Protein AF-A0A950IZH3-F1 (afdb_monomer_lite)

Radius of gyration: 27.12 Å; chains: 1; bounding box: 51×43×85 Å

Sequence (372 aa):
MDIDDRGSVALNAAPKEPAPPDSAALYLVSDLLDKQIVDVDGRKVVRINDLEIANTGGALRVIAADIGMGGLLRRLGLRSAGHLVPALYRRIPRALIAWDSVAPIRDTNPSQVHLSVKASKLGRLHPSELAEIITDLSTRDAATVIHQLDDETAADALEHLDADTQKSIIEDIGTERAADIIEEMDSDDAADLLAELPEDQQSQLLAEMNEFTAGELRDLVKYQEHTAGGLMTTDYVWILSHRTAAATIEKLRQIAPETEFIYYLYVTDADGTLLGALTLRTLLLASPEALIEQIMESDLVTVDPDTPAEDVAATIARYDLLACPVVDERGKMLGIVTVDDAIDAIMPPRLAKRLPRFTAHHHRKSPETAAT

Structure (mmCIF, N/CA/C/O backbone):
data_AF-A0A950IZH3-F1
#
_entry.id   AF-A0A950IZH3-F1
#
loop_
_atom_site.group_PDB
_atom_site.id
_atom_site.type_symbol
_atom_site.label_atom_id
_atom_site.label_alt_id
_atom_site.label_comp_id
_atom_site.label_asym_id
_atom_site.label_entity_id
_atom_site.label_seq_id
_atom_site.pdbx_PDB_ins_code
_atom_site.Cartn_x
_atom_site.Cartn_y
_atom_site.Cartn_z
_atom_site.occupancy
_atom_site.B_iso_or_equiv
_atom_site.auth_seq_id
_atom_site.auth_comp_id
_atom_site.auth_asym_id
_atom_site.auth_atom_id
_atom_site.pdbx_PDB_model_num
ATOM 1 N N . MET A 1 1 ? -3.700 9.088 58.401 1.00 48.72 1 MET A N 1
ATOM 2 C CA . MET A 1 1 ? -3.705 8.179 57.242 1.00 48.72 1 MET A CA 1
ATOM 3 C C . MET A 1 1 ? -3.266 6.851 57.807 1.00 48.72 1 MET A C 1
ATOM 5 O O . MET A 1 1 ? -2.089 6.708 58.108 1.00 48.72 1 MET A O 1
ATOM 9 N N . ASP A 1 2 ? -4.226 5.980 58.102 1.00 39.69 2 ASP A N 1
ATOM 10 C CA . ASP A 1 2 ? -3.927 4.693 58.723 1.00 39.69 2 ASP A CA 1
ATOM 11 C C . ASP A 1 2 ? -3.597 3.708 57.610 1.00 39.69 2 ASP A C 1
ATOM 13 O O . ASP A 1 2 ? -4.448 3.350 56.795 1.00 39.69 2 ASP A O 1
ATOM 17 N N . ILE A 1 3 ? -2.318 3.354 57.540 1.00 42.81 3 ILE A N 1
ATOM 18 C CA . ILE A 1 3 ? -1.863 2.190 56.793 1.00 42.81 3 ILE A CA 1
ATOM 19 C C . ILE A 1 3 ? -2.000 1.039 57.778 1.00 42.81 3 ILE A C 1
ATOM 21 O O . ILE A 1 3 ? -1.335 1.048 58.814 1.00 42.81 3 ILE A O 1
ATOM 25 N N . ASP A 1 4 ? -2.906 0.104 57.507 1.00 47.88 4 ASP A N 1
ATOM 26 C CA . ASP A 1 4 ? -3.031 -1.066 58.369 1.00 47.88 4 ASP A CA 1
ATOM 27 C C . ASP A 1 4 ? -1.787 -1.965 58.253 1.00 47.88 4 ASP A C 1
ATOM 29 O O . ASP A 1 4 ? -1.012 -1.881 57.294 1.00 47.88 4 ASP A O 1
ATOM 33 N N . ASP A 1 5 ? -1.618 -2.887 59.205 1.00 36.81 5 ASP A N 1
ATOM 34 C CA . ASP A 1 5 ? -0.523 -3.874 59.233 1.00 36.81 5 ASP A CA 1
ATOM 35 C C . ASP A 1 5 ? -0.498 -4.809 57.999 1.00 36.81 5 ASP A C 1
ATOM 37 O O . ASP A 1 5 ? 0.298 -5.746 57.915 1.00 36.81 5 ASP A O 1
ATOM 41 N N . ARG A 1 6 ? -1.412 -4.602 57.043 1.00 41.34 6 ARG A N 1
ATOM 42 C CA . ARG A 1 6 ? -1.617 -5.388 55.827 1.00 41.34 6 ARG A CA 1
ATOM 43 C C . ARG A 1 6 ? -1.362 -4.571 54.556 1.00 41.34 6 ARG A C 1
ATOM 45 O O . ARG A 1 6 ? -1.620 -5.084 53.466 1.00 41.34 6 ARG A O 1
ATOM 52 N N . GLY A 1 7 ? -0.851 -3.342 54.676 1.00 43.88 7 GLY A N 1
ATOM 53 C CA . GLY A 1 7 ? -0.526 -2.469 53.545 1.00 43.88 7 GLY A CA 1
ATOM 54 C C . GLY A 1 7 ? -1.752 -1.884 52.840 1.00 43.88 7 GLY A C 1
ATOM 55 O O . GLY A 1 7 ? -1.638 -1.417 51.709 1.00 43.88 7 GLY A O 1
ATOM 56 N N . SER A 1 8 ? -2.928 -1.917 53.471 1.00 44.03 8 SER A N 1
ATOM 57 C CA . SER A 1 8 ? -4.133 -1.273 52.953 1.00 44.03 8 SER A CA 1
ATOM 58 C C . SER A 1 8 ? -4.156 0.178 53.421 1.00 44.03 8 SER A C 1
ATOM 60 O O . SER A 1 8 ? -4.134 0.462 54.618 1.00 44.03 8 SER A O 1
ATOM 62 N N . VAL A 1 9 ? -4.219 1.104 52.467 1.00 49.19 9 VAL A N 1
ATOM 63 C CA . VAL A 1 9 ? -4.451 2.522 52.742 1.00 49.19 9 VAL A CA 1
ATOM 64 C C . VAL A 1 9 ? -5.950 2.779 52.640 1.00 49.19 9 VAL A C 1
ATOM 66 O O . VAL A 1 9 ? -6.498 2.844 51.543 1.00 49.19 9 VAL A O 1
ATOM 69 N N . ALA A 1 10 ? -6.622 2.938 53.778 1.00 46.53 10 ALA A N 1
ATOM 70 C CA . ALA A 1 10 ? -7.985 3.458 53.802 1.00 46.53 10 ALA A CA 1
ATOM 71 C C . ALA A 1 10 ? -7.924 4.986 53.937 1.00 46.53 10 ALA A C 1
ATOM 73 O O . ALA A 1 10 ? -7.582 5.526 54.993 1.00 46.53 10 ALA A O 1
ATOM 74 N N . LEU A 1 11 ? -8.249 5.706 52.862 1.00 50.44 11 LEU A N 1
ATOM 75 C CA . LEU A 1 11 ? -8.423 7.158 52.912 1.00 50.44 11 LEU A CA 1
ATOM 76 C C . LEU A 1 11 ? -9.775 7.488 53.570 1.00 50.44 11 LEU A C 1
ATOM 78 O O . LEU A 1 11 ? -10.733 7.855 52.906 1.00 50.44 11 LEU A O 1
ATOM 82 N N . ASN A 1 12 ? -9.844 7.382 54.900 1.00 45.88 12 ASN A N 1
ATOM 83 C CA . ASN A 1 12 ? -10.986 7.827 55.716 1.00 45.88 12 ASN A CA 1
ATOM 84 C C . ASN A 1 12 ? -10.967 9.348 55.975 1.00 45.88 12 ASN A C 1
ATOM 86 O O . ASN A 1 12 ? -11.330 9.818 57.052 1.00 45.88 12 ASN A O 1
ATOM 90 N N . ALA A 1 13 ? -10.497 10.135 55.009 1.00 49.31 13 ALA A N 1
ATOM 91 C CA . ALA A 1 13 ? -10.502 11.586 55.093 1.00 49.31 13 ALA A CA 1
ATOM 92 C C . ALA A 1 13 ? -11.367 12.130 53.961 1.00 49.31 13 ALA A C 1
ATOM 94 O O . ALA A 1 13 ? -11.078 11.883 52.791 1.00 49.31 13 ALA A O 1
ATOM 95 N N . ALA A 1 14 ? -12.408 12.890 54.310 1.00 48.22 14 ALA A N 1
ATOM 96 C CA . ALA A 1 14 ? -13.048 13.762 53.337 1.00 48.22 14 ALA A CA 1
ATOM 97 C C . ALA A 1 14 ? -11.954 14.688 52.767 1.00 48.22 14 ALA A C 1
ATOM 99 O O . ALA A 1 14 ? -11.185 15.247 53.563 1.00 48.22 14 ALA A O 1
ATOM 100 N N . PRO A 1 15 ? -11.814 14.806 51.434 1.00 49.81 15 PRO A N 1
ATOM 101 C CA . PRO A 1 15 ? -10.787 15.650 50.843 1.00 49.81 15 PRO A CA 1
ATOM 102 C C . PRO A 1 15 ? -10.942 17.064 51.403 1.00 49.81 15 PRO A C 1
ATOM 104 O O . PRO A 1 15 ? -12.031 17.632 51.357 1.00 49.81 15 PRO A O 1
ATOM 107 N N . LYS A 1 16 ? -9.865 17.609 51.986 1.00 52.97 16 LYS A N 1
ATOM 108 C CA . LYS A 1 16 ? -9.891 18.961 52.571 1.00 52.97 16 LYS A CA 1
ATOM 109 C C . LYS A 1 16 ? -10.175 20.035 51.521 1.00 52.97 16 LYS A C 1
ATOM 111 O O . LYS A 1 16 ? -10.670 21.083 51.895 1.00 52.97 16 LYS A O 1
ATOM 116 N N . GLU A 1 17 ? -9.913 19.722 50.256 1.00 50.81 17 GLU A N 1
ATOM 117 C CA . GLU A 1 17 ? -10.370 20.373 49.031 1.00 50.81 17 GLU A CA 1
ATOM 118 C C . GLU A 1 17 ? -10.100 19.370 47.887 1.00 50.81 17 GLU A C 1
ATOM 120 O O . GLU A 1 17 ? -9.109 18.630 47.968 1.00 50.81 17 GLU A O 1
ATOM 125 N N . PRO A 1 18 ? -10.956 19.256 46.853 1.00 53.22 18 PRO A N 1
ATOM 126 C CA . PRO A 1 18 ? -10.574 18.542 45.638 1.00 53.22 18 PRO A CA 1
ATOM 127 C C . PRO A 1 18 ? -9.321 19.212 45.060 1.00 53.22 18 PRO A C 1
ATOM 129 O O . PRO A 1 18 ? -9.237 20.440 45.036 1.00 53.22 18 PRO A O 1
ATOM 132 N N . ALA A 1 19 ? -8.337 18.417 44.626 1.00 51.66 19 ALA A N 1
ATOM 133 C CA . ALA A 1 19 ? -7.181 18.963 43.920 1.00 51.66 19 ALA A CA 1
ATOM 134 C C . ALA A 1 19 ? -7.694 19.828 42.751 1.00 51.66 19 ALA A C 1
ATOM 136 O O . ALA A 1 19 ? -8.677 19.423 42.118 1.00 51.66 19 ALA A O 1
ATOM 137 N N . PRO A 1 20 ? -7.108 21.015 42.493 1.00 49.69 20 PRO A N 1
ATOM 138 C CA . PRO A 1 20 ? -7.569 21.866 41.405 1.00 49.69 20 PRO A CA 1
ATOM 139 C C . PRO A 1 20 ? -7.601 21.037 40.114 1.00 49.69 20 PRO A C 1
ATOM 141 O O . PRO A 1 20 ? -6.689 20.228 39.912 1.00 49.69 20 PRO A O 1
ATOM 144 N N . PRO A 1 21 ? -8.651 21.178 39.285 1.00 49.97 21 PRO A N 1
ATOM 145 C CA . PRO A 1 21 ? -8.795 20.412 38.062 1.00 49.97 21 PRO A CA 1
ATOM 146 C C . PRO A 1 21 ? -7.767 20.949 37.074 1.00 49.97 21 PRO A C 1
ATOM 148 O O . PRO A 1 21 ? -8.054 21.820 36.259 1.00 49.97 21 PRO A O 1
ATOM 151 N N . ASP A 1 22 ? -6.534 20.478 37.194 1.00 53.25 22 ASP A N 1
ATOM 152 C CA . ASP A 1 22 ? -5.622 20.543 36.075 1.00 53.25 22 ASP A CA 1
ATOM 153 C C . ASP A 1 22 ? -6.246 19.665 34.989 1.00 53.25 22 ASP A C 1
ATOM 155 O O . ASP A 1 22 ? -6.636 18.526 35.261 1.00 53.25 22 ASP A O 1
ATOM 159 N N . SER A 1 23 ? -6.405 20.182 33.773 1.00 54.00 23 SER A N 1
ATOM 160 C CA . SER A 1 23 ? -7.004 19.431 32.659 1.00 54.00 23 SER A CA 1
ATOM 161 C C . SER A 1 23 ? -6.230 18.144 32.336 1.00 54.00 23 SER A C 1
ATOM 163 O O . SER A 1 23 ? -6.751 17.252 31.673 1.00 54.00 23 SER A O 1
ATOM 165 N N . ALA A 1 24 ? -5.001 18.023 32.849 1.00 54.00 24 ALA A N 1
ATOM 166 C CA . ALA A 1 24 ? -4.156 16.838 32.765 1.00 54.00 24 ALA A CA 1
ATOM 167 C C . ALA A 1 24 ? -4.310 15.840 33.938 1.00 54.00 24 ALA A C 1
ATOM 169 O O . ALA A 1 24 ? -3.656 14.797 33.938 1.00 54.00 24 ALA A O 1
ATOM 170 N N . ALA A 1 25 ? -5.129 16.121 34.959 1.00 62.16 25 ALA A N 1
ATOM 171 C CA . ALA A 1 25 ? -5.289 15.226 36.105 1.00 62.16 25 ALA A CA 1
ATOM 172 C C . ALA A 1 25 ? -6.103 13.962 35.746 1.00 62.16 25 ALA A C 1
ATOM 174 O O . ALA A 1 25 ? -7.098 14.022 35.020 1.00 62.16 25 ALA A O 1
ATOM 175 N N . LEU A 1 26 ? -5.679 12.808 36.277 1.00 63.94 26 LEU A N 1
ATOM 176 C CA . LEU A 1 26 ? -6.349 11.507 36.134 1.00 63.94 26 LEU A CA 1
ATOM 177 C C . LEU A 1 26 ? -6.982 11.086 37.463 1.00 63.94 26 LEU A C 1
ATOM 179 O O . LEU A 1 26 ? -6.297 10.979 38.486 1.00 63.94 26 LEU A O 1
ATOM 183 N N . TYR A 1 27 ? -8.278 10.783 37.452 1.00 71.88 27 TYR A N 1
ATOM 184 C CA . TYR A 1 27 ? -8.957 10.208 38.608 1.00 71.88 27 TYR A CA 1
ATOM 185 C C . TYR A 1 27 ? -8.742 8.692 38.654 1.00 71.88 27 TYR A C 1
ATOM 187 O O . TYR A 1 27 ? -9.259 7.950 37.825 1.00 71.88 27 TYR A O 1
ATOM 195 N N . LEU A 1 28 ? -8.041 8.203 39.682 1.00 73.94 28 LEU A N 1
ATOM 196 C CA . LEU A 1 28 ? -7.696 6.778 39.818 1.00 73.94 28 LEU A CA 1
ATOM 197 C C . LEU A 1 28 ? -8.902 5.825 39.765 1.00 73.94 28 LEU A C 1
ATOM 199 O O . LEU A 1 28 ? -8.766 4.689 39.328 1.00 73.94 28 LEU A O 1
ATOM 203 N N . VAL A 1 29 ? -10.078 6.265 40.215 1.00 72.25 29 VAL A N 1
ATOM 204 C CA . VAL A 1 29 ? -11.265 5.402 40.281 1.00 72.25 29 VAL A CA 1
ATOM 205 C C . VAL A 1 29 ? -12.128 5.497 39.028 1.00 72.25 29 VAL A C 1
ATOM 207 O O . VAL A 1 29 ? -12.521 4.461 38.510 1.00 72.25 29 VAL A O 1
ATOM 210 N N . SER A 1 30 ? -12.444 6.701 38.549 1.00 64.25 30 SER A N 1
ATOM 211 C CA . SER A 1 30 ? -13.323 6.867 37.384 1.00 64.25 30 SER A CA 1
ATOM 212 C C . SER A 1 30 ? -12.598 6.694 36.053 1.00 64.25 30 SER A C 1
ATOM 214 O O . SER A 1 30 ? -13.206 6.213 35.099 1.00 64.25 30 SER A O 1
ATOM 216 N N . ASP A 1 31 ? -11.316 7.062 35.991 1.00 64.31 31 ASP A N 1
ATOM 217 C CA . ASP A 1 31 ? -10.583 7.171 34.726 1.00 64.31 31 ASP A CA 1
ATOM 218 C C . ASP A 1 31 ? -9.645 5.986 34.481 1.00 64.31 31 ASP A C 1
ATOM 220 O O . ASP A 1 31 ? -9.115 5.857 33.384 1.00 64.31 31 ASP A O 1
ATOM 224 N N . LEU A 1 32 ? -9.386 5.152 35.496 1.00 71.12 32 LEU A N 1
ATOM 225 C CA . LEU A 1 32 ? -8.343 4.121 35.435 1.00 71.12 32 LEU A CA 1
ATOM 226 C C . LEU A 1 32 ? -8.844 2.742 35.853 1.00 71.12 32 LEU A C 1
ATOM 228 O O . LEU A 1 32 ? -8.667 1.780 35.111 1.00 71.12 32 LEU A O 1
ATOM 232 N N . LEU A 1 33 ? -9.486 2.613 37.017 1.00 75.38 33 LEU A N 1
ATOM 233 C CA . LEU A 1 33 ? -10.073 1.329 37.404 1.00 75.38 33 LEU A CA 1
ATOM 234 C C . LEU A 1 33 ? -11.145 0.900 36.401 1.00 75.38 33 LEU A C 1
ATOM 236 O O . LEU A 1 33 ? -11.929 1.720 35.934 1.00 75.38 33 LEU A O 1
ATOM 240 N N . ASP A 1 34 ? -11.191 -0.402 36.110 1.00 71.94 34 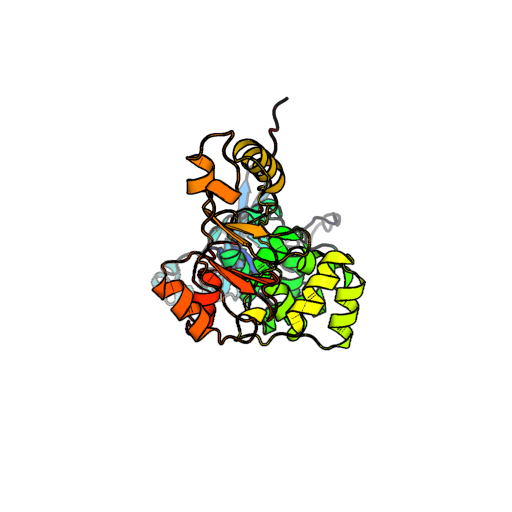ASP A N 1
ATOM 241 C CA . ASP A 1 34 ? -12.113 -1.010 35.148 1.00 71.94 34 ASP A CA 1
ATOM 242 C C . ASP A 1 34 ? -11.945 -0.567 33.689 1.00 71.94 34 ASP A C 1
ATOM 244 O O . ASP A 1 34 ? -12.697 -1.034 32.830 1.00 71.94 34 ASP A O 1
ATOM 248 N N . LYS A 1 35 ? -10.964 0.286 33.388 1.00 72.12 35 LYS A N 1
ATOM 249 C CA . LYS A 1 35 ? -10.676 0.729 32.025 1.00 72.12 35 LYS A CA 1
ATOM 250 C C . LYS A 1 35 ? -9.728 -0.230 31.315 1.00 72.12 35 LYS A C 1
ATOM 252 O O . LYS A 1 35 ? -8.914 -0.910 31.952 1.00 72.12 35 LYS A O 1
ATOM 257 N N . GLN A 1 36 ? -9.890 -0.307 29.996 1.00 68.31 36 GLN A N 1
ATOM 258 C CA . GLN A 1 36 ? -8.951 -0.977 29.108 1.00 68.31 36 GLN A CA 1
ATOM 259 C C . GLN A 1 36 ? -7.727 -0.085 28.908 1.00 68.31 36 GLN A C 1
ATOM 261 O O . GLN A 1 36 ? -7.836 1.136 28.790 1.00 68.31 36 GLN A O 1
ATOM 266 N N . ILE A 1 37 ? -6.560 -0.713 28.926 1.00 71.12 37 ILE A N 1
ATOM 267 C CA . ILE A 1 37 ? -5.271 -0.082 28.684 1.00 71.12 37 ILE A CA 1
ATOM 268 C C . ILE A 1 37 ? -4.481 -0.909 27.685 1.00 71.12 37 ILE A C 1
ATOM 270 O O . ILE A 1 37 ? -4.624 -2.132 27.636 1.00 71.12 37 ILE A O 1
ATOM 274 N N . VAL A 1 38 ? -3.614 -0.236 26.939 1.00 64.94 38 VAL A N 1
ATOM 275 C CA . VAL A 1 38 ? -2.636 -0.901 26.078 1.00 64.94 38 VAL A CA 1
ATOM 276 C C . VAL A 1 38 ? -1.393 -1.209 26.909 1.00 64.94 38 VAL A C 1
ATOM 278 O O . VAL A 1 38 ? -0.759 -0.296 27.444 1.00 64.94 38 VAL A O 1
ATOM 281 N N . ASP A 1 39 ? -1.071 -2.496 27.044 1.00 67.81 39 ASP A N 1
ATOM 282 C CA . ASP A 1 39 ? 0.212 -2.975 27.557 1.00 67.81 39 ASP A CA 1
ATOM 283 C C . ASP A 1 39 ? 1.231 -2.929 26.417 1.00 67.81 39 ASP A C 1
ATOM 285 O O . ASP A 1 39 ? 1.200 -3.775 25.525 1.00 67.81 39 ASP A O 1
ATOM 289 N N . VAL A 1 40 ? 2.113 -1.929 26.419 1.00 61.47 40 VAL A N 1
ATOM 290 C CA . VAL A 1 40 ? 3.098 -1.751 25.338 1.00 61.47 40 VAL A CA 1
ATOM 291 C C . VAL A 1 40 ? 4.168 -2.850 25.361 1.00 61.47 40 VAL A C 1
ATOM 293 O O . VAL A 1 40 ? 4.626 -3.283 24.306 1.00 61.47 40 VAL A O 1
ATOM 296 N N . ASP A 1 41 ? 4.540 -3.340 26.546 1.00 57.53 41 ASP A N 1
ATOM 297 C CA . ASP A 1 41 ? 5.567 -4.379 26.698 1.00 57.53 41 ASP A CA 1
ATOM 298 C C . ASP A 1 41 ? 4.996 -5.783 26.436 1.00 57.53 41 ASP A C 1
ATOM 300 O O . ASP A 1 41 ? 5.701 -6.675 25.961 1.00 57.53 41 ASP A O 1
ATOM 304 N N . GLY A 1 42 ? 3.711 -5.983 26.745 1.00 53.22 42 GLY A N 1
ATOM 305 C CA . GLY A 1 42 ? 2.979 -7.230 26.517 1.00 53.22 42 GLY A CA 1
ATOM 306 C C . GLY A 1 42 ? 2.167 -7.292 25.221 1.00 53.22 42 GLY A C 1
ATOM 307 O O . GLY A 1 42 ? 1.600 -8.353 24.957 1.00 53.22 42 GLY A O 1
ATOM 308 N N . ARG A 1 43 ? 2.109 -6.193 24.451 1.00 62.00 43 ARG A N 1
ATOM 309 C CA . ARG A 1 43 ? 1.416 -6.023 23.155 1.00 62.00 43 ARG A CA 1
ATOM 310 C C . ARG A 1 43 ? -0.030 -6.509 23.158 1.00 62.00 43 ARG A C 1
ATOM 312 O O . ARG A 1 43 ? -0.421 -7.349 22.358 1.00 62.00 43 ARG A O 1
ATOM 319 N N . LYS A 1 44 ? -0.816 -6.046 24.125 1.00 64.12 44 LYS A N 1
ATOM 320 C CA . LYS A 1 44 ? -2.219 -6.460 24.256 1.00 64.12 44 LYS A CA 1
ATOM 321 C C . LYS A 1 44 ? -3.049 -5.447 25.014 1.00 64.12 44 LYS A C 1
ATOM 323 O O . LYS A 1 44 ? -2.539 -4.712 25.865 1.00 64.12 44 LYS A O 1
ATOM 328 N N . VAL A 1 45 ? -4.353 -5.487 24.775 1.00 65.62 45 VAL A N 1
ATOM 329 C CA . VAL A 1 45 ? -5.325 -4.738 25.565 1.00 65.62 45 VAL A CA 1
ATOM 330 C C . VAL A 1 45 ? -5.650 -5.515 26.836 1.00 65.62 45 VAL A C 1
ATOM 332 O O . VAL A 1 45 ? -5.957 -6.707 26.825 1.00 65.62 45 VAL A O 1
ATOM 335 N N . VAL A 1 46 ? -5.580 -4.841 27.977 1.00 70.19 46 VAL A N 1
ATOM 336 C CA . VAL A 1 46 ? -5.843 -5.440 29.289 1.00 70.19 46 VAL A CA 1
ATOM 337 C C . VAL A 1 46 ? -6.672 -4.506 30.148 1.00 70.19 46 VAL A C 1
ATOM 339 O O . VAL A 1 46 ? -6.612 -3.290 30.018 1.00 70.19 46 VAL A O 1
ATOM 342 N N . ARG A 1 47 ? -7.464 -5.073 31.056 1.00 79.19 47 ARG A N 1
ATOM 343 C CA . ARG A 1 47 ? -8.303 -4.297 31.972 1.00 79.19 47 ARG A CA 1
ATOM 344 C C . ARG A 1 47 ? -7.598 -4.089 33.306 1.00 79.19 47 ARG A C 1
ATOM 346 O O . ARG A 1 47 ? -7.164 -5.058 33.932 1.00 79.19 47 ARG A O 1
ATOM 353 N N . ILE A 1 48 ? -7.557 -2.846 33.781 1.00 79.06 48 ILE A N 1
ATOM 354 C CA . ILE A 1 48 ? -7.048 -2.536 35.121 1.00 79.06 48 ILE A CA 1
ATOM 355 C C . ILE A 1 48 ? -8.061 -3.011 36.163 1.00 79.06 48 ILE A C 1
ATOM 357 O O . ILE A 1 48 ? -9.159 -2.464 36.291 1.00 79.06 48 ILE A O 1
ATOM 361 N N . ASN A 1 49 ? -7.669 -4.003 36.958 1.00 82.56 49 ASN A N 1
ATOM 362 C CA . ASN A 1 49 ? -8.491 -4.513 38.051 1.00 82.56 49 ASN A CA 1
ATOM 363 C C . ASN A 1 49 ? -8.192 -3.809 39.382 1.00 82.56 49 ASN A C 1
ATOM 365 O O . ASN A 1 49 ? -9.087 -3.678 40.221 1.00 82.56 49 ASN A O 1
ATOM 369 N N . ASP A 1 50 ? -6.940 -3.393 39.591 1.00 80.81 50 ASP A N 1
ATOM 370 C CA . ASP A 1 50 ? -6.465 -2.707 40.797 1.00 80.81 50 ASP A CA 1
ATOM 371 C C . ASP A 1 50 ? -5.222 -1.845 40.474 1.00 80.81 50 ASP A C 1
ATOM 373 O O . ASP A 1 50 ? -4.607 -2.007 39.419 1.00 80.81 50 ASP A O 1
ATOM 377 N N . LEU A 1 51 ? -4.841 -0.926 41.367 1.00 82.50 51 LEU A N 1
ATOM 378 C CA . LEU A 1 51 ? -3.682 -0.035 41.194 1.00 82.50 51 LEU A CA 1
ATOM 379 C C . LEU A 1 51 ? -2.685 -0.202 42.342 1.00 82.50 51 LEU A C 1
ATOM 381 O O . LEU A 1 51 ? -3.066 -0.225 43.513 1.00 82.50 51 LEU A O 1
ATOM 385 N N . GLU A 1 52 ? -1.395 -0.266 42.018 1.00 80.94 52 GLU A N 1
ATOM 386 C CA . GLU A 1 52 ? -0.329 -0.322 43.015 1.00 80.94 52 GLU A CA 1
ATOM 387 C C . GLU A 1 52 ? 0.254 1.072 43.253 1.00 80.94 52 GLU A C 1
ATOM 389 O O . GLU A 1 52 ? 0.727 1.748 42.338 1.00 80.94 52 GLU A O 1
ATOM 394 N N . ILE A 1 53 ? 0.207 1.507 44.512 1.00 80.56 53 ILE A N 1
ATOM 395 C CA . ILE A 1 53 ? 0.656 2.827 44.950 1.00 80.56 53 ILE A CA 1
ATOM 396 C C . ILE A 1 53 ? 1.795 2.634 45.947 1.00 80.56 53 ILE A C 1
ATOM 398 O O . ILE A 1 53 ? 1.645 1.914 46.934 1.00 80.56 53 ILE A O 1
ATOM 402 N N . ALA A 1 54 ? 2.916 3.314 45.724 1.00 76.50 54 ALA A N 1
ATOM 403 C CA . ALA A 1 54 ? 4.046 3.329 46.643 1.00 76.50 54 ALA A CA 1
ATOM 404 C C . ALA A 1 54 ? 4.310 4.742 47.168 1.00 76.50 54 ALA A C 1
ATOM 406 O O . ALA A 1 54 ? 4.131 5.739 46.467 1.00 76.50 54 ALA A O 1
ATOM 407 N N . ASN A 1 55 ? 4.777 4.836 48.413 1.00 77.12 55 ASN A N 1
ATOM 408 C CA . ASN A 1 55 ? 5.277 6.089 48.966 1.00 77.12 55 ASN A CA 1
ATOM 409 C C . ASN A 1 55 ? 6.751 6.253 48.579 1.00 77.12 55 ASN A C 1
ATOM 411 O O . ASN A 1 55 ? 7.601 5.495 49.040 1.00 77.12 55 ASN A O 1
ATOM 415 N N . THR A 1 56 ? 7.050 7.238 47.736 1.00 70.31 56 THR A N 1
ATOM 416 C CA . THR A 1 56 ? 8.416 7.565 47.316 1.00 70.31 56 THR A CA 1
ATOM 417 C C . THR A 1 56 ? 8.712 9.018 47.660 1.00 70.31 56 THR A C 1
ATOM 419 O O . THR A 1 56 ? 8.087 9.930 47.124 1.00 70.31 56 THR A O 1
ATOM 422 N N . GLY A 1 57 ? 9.676 9.247 48.558 1.00 68.12 57 GLY A N 1
ATOM 423 C CA . GLY A 1 57 ? 10.092 10.602 48.940 1.00 68.12 57 GLY A CA 1
ATOM 424 C C . GLY A 1 57 ? 9.009 11.419 49.657 1.00 68.12 57 GLY A C 1
ATOM 425 O O . GLY A 1 57 ? 8.999 12.638 49.536 1.00 68.12 57 GLY A O 1
ATOM 426 N N . GLY A 1 58 ? 8.084 10.767 50.372 1.00 77.00 58 GLY A N 1
ATOM 427 C CA . GLY A 1 58 ? 6.992 11.431 51.093 1.00 77.00 58 GLY A CA 1
ATOM 428 C C . GLY A 1 58 ? 5.744 11.705 50.249 1.00 77.00 58 GLY A C 1
ATOM 429 O O . GLY A 1 58 ? 4.767 12.227 50.781 1.00 77.00 58 GLY A O 1
ATOM 430 N N . ALA A 1 59 ? 5.748 11.329 48.966 1.00 67.25 59 ALA A N 1
ATOM 431 C CA . ALA A 1 59 ? 4.599 11.420 48.073 1.00 67.25 59 ALA A CA 1
ATOM 432 C C . ALA A 1 59 ? 4.118 10.024 47.656 1.00 67.25 59 ALA A C 1
ATOM 434 O O . ALA A 1 59 ? 4.921 9.138 47.351 1.00 67.25 59 ALA A O 1
ATOM 435 N N . LEU A 1 60 ? 2.799 9.836 47.608 1.00 74.62 60 LEU A N 1
ATOM 436 C CA . LEU A 1 60 ? 2.195 8.647 47.013 1.00 74.62 60 LEU A CA 1
ATOM 437 C C . LEU A 1 60 ? 2.275 8.749 45.493 1.00 74.62 60 LEU A C 1
ATOM 439 O O . LEU A 1 60 ? 1.877 9.760 44.917 1.00 74.62 60 LEU A O 1
ATOM 443 N N . ARG A 1 61 ? 2.780 7.698 44.852 1.00 74.56 61 ARG A N 1
ATOM 444 C CA . ARG A 1 61 ? 2.860 7.582 43.396 1.00 74.56 61 ARG A CA 1
ATOM 445 C C . ARG A 1 61 ? 2.288 6.244 42.966 1.00 74.56 61 ARG A C 1
ATOM 447 O O . ARG A 1 61 ? 2.557 5.232 43.611 1.00 74.56 61 ARG A O 1
ATOM 454 N N . VAL A 1 62 ? 1.512 6.250 41.887 1.00 77.31 62 VAL A N 1
ATOM 455 C CA . VAL A 1 62 ? 1.117 5.012 41.211 1.00 77.31 62 VAL A CA 1
ATOM 456 C C . VAL A 1 62 ? 2.361 4.448 40.534 1.00 77.31 62 VAL A C 1
ATOM 458 O O . VAL A 1 62 ? 3.085 5.185 39.867 1.00 77.31 62 VAL A O 1
ATOM 461 N N . ILE A 1 63 ? 2.643 3.171 40.771 1.00 77.56 63 ILE A N 1
ATOM 462 C CA . ILE A 1 63 ? 3.841 2.496 40.259 1.00 77.56 63 ILE A CA 1
ATOM 463 C C . ILE A 1 63 ? 3.512 1.357 39.296 1.00 77.56 63 ILE A C 1
ATOM 465 O O . ILE A 1 63 ? 4.339 1.043 38.444 1.00 77.56 63 ILE A O 1
ATOM 469 N N . ALA A 1 64 ? 2.315 0.770 39.390 1.00 77.81 64 ALA A N 1
ATOM 470 C CA . ALA A 1 64 ? 1.873 -0.282 38.484 1.00 77.81 64 ALA A CA 1
ATOM 471 C C . ALA A 1 64 ? 0.342 -0.393 38.414 1.00 77.81 64 ALA A C 1
ATOM 473 O O . ALA A 1 64 ? -0.362 -0.046 39.367 1.00 77.81 64 ALA A O 1
ATOM 474 N N . ALA A 1 65 ? -0.158 -0.927 37.301 1.00 81.75 65 ALA A N 1
ATOM 475 C CA . ALA A 1 65 ? -1.527 -1.409 37.155 1.00 81.75 65 ALA A CA 1
ATOM 476 C C . ALA A 1 65 ? -1.571 -2.934 37.353 1.00 81.75 65 ALA A C 1
ATOM 478 O O . ALA A 1 65 ? -0.801 -3.665 36.731 1.00 81.75 65 ALA A O 1
ATOM 479 N N . ASP A 1 66 ? -2.466 -3.426 38.215 1.00 83.31 66 ASP A N 1
ATOM 480 C CA . ASP A 1 66 ? -2.710 -4.861 38.399 1.00 83.31 66 ASP A CA 1
ATOM 481 C C . ASP A 1 66 ? -3.850 -5.299 37.477 1.00 83.31 66 ASP A C 1
ATOM 483 O O . ASP A 1 66 ? -5.017 -4.941 37.665 1.00 83.31 66 ASP A O 1
ATOM 487 N N . ILE A 1 67 ? -3.493 -6.097 36.477 1.00 81.12 67 ILE A N 1
ATOM 488 C CA . ILE A 1 67 ? -4.414 -6.684 35.498 1.00 81.12 67 ILE A CA 1
ATOM 489 C C . ILE A 1 67 ? -4.812 -8.115 35.880 1.00 81.12 67 ILE A C 1
ATOM 491 O O . ILE A 1 67 ? -5.592 -8.774 35.196 1.00 81.12 67 ILE A O 1
ATOM 495 N N . GLY A 1 68 ? -4.294 -8.628 36.996 1.00 79.38 68 GLY A N 1
ATOM 496 C CA . GLY A 1 68 ? -4.544 -9.982 37.455 1.00 79.38 68 GLY A CA 1
ATOM 497 C C . GLY A 1 68 ? -5.905 -10.147 38.128 1.00 79.38 68 GLY A C 1
ATOM 498 O O . GLY A 1 68 ? -6.432 -9.253 38.793 1.00 79.38 68 GLY A O 1
ATOM 499 N N . MET A 1 69 ? -6.437 -11.370 38.061 1.00 70.50 69 MET A N 1
ATOM 500 C CA . MET A 1 69 ? -7.657 -11.769 38.778 1.00 70.50 69 MET A CA 1
ATOM 501 C C . MET A 1 69 ? -7.509 -11.614 40.304 1.00 70.50 69 MET A C 1
ATOM 503 O O . MET A 1 69 ? -8.485 -11.401 41.023 1.00 70.50 69 MET A O 1
ATOM 507 N N . GLY A 1 70 ? -6.268 -11.660 40.805 1.00 75.19 70 GLY A N 1
ATOM 508 C CA . GLY A 1 70 ? -5.939 -11.342 42.190 1.00 75.19 70 GLY A CA 1
ATOM 509 C C . GLY A 1 70 ? -6.369 -9.928 42.587 1.00 75.19 70 GLY A C 1
ATOM 510 O O . GLY A 1 70 ? -6.955 -9.783 43.657 1.00 75.19 70 GLY A O 1
ATOM 511 N N . GLY A 1 71 ? -6.134 -8.917 41.740 1.00 73.31 71 GLY A N 1
ATOM 512 C CA . GLY A 1 71 ? -6.572 -7.530 41.950 1.00 73.31 71 GLY A CA 1
ATOM 513 C C . GLY A 1 71 ? -8.091 -7.402 42.036 1.00 73.31 71 GLY A C 1
ATOM 514 O O . GLY A 1 71 ? -8.617 -6.868 43.015 1.00 73.31 71 GLY A O 1
ATOM 515 N N . LEU A 1 72 ? -8.805 -8.029 41.097 1.00 73.38 72 LEU A N 1
ATOM 516 C CA . LEU A 1 72 ? -10.272 -8.040 41.063 1.00 73.38 72 LEU A CA 1
ATOM 517 C C . LEU A 1 72 ? -10.874 -8.618 42.355 1.00 73.38 72 LEU A C 1
ATOM 519 O O . LEU A 1 72 ? -11.778 -8.035 42.957 1.00 73.38 72 LEU A O 1
ATOM 523 N N . LEU A 1 73 ? -10.325 -9.736 42.840 1.00 72.38 73 LEU A N 1
ATOM 524 C CA . LEU A 1 73 ? -10.762 -10.367 44.089 1.00 72.38 73 LEU A CA 1
ATOM 525 C C . LEU A 1 73 ? -10.501 -9.489 45.323 1.00 72.38 73 LEU A C 1
ATOM 527 O O . LEU A 1 73 ? -11.263 -9.555 46.292 1.00 72.38 73 LEU A O 1
ATOM 531 N N . ARG A 1 74 ? -9.445 -8.659 45.317 1.00 73.69 74 ARG A N 1
ATOM 532 C CA . ARG A 1 74 ? -9.200 -7.697 46.407 1.00 73.69 74 ARG A CA 1
ATOM 533 C C . ARG A 1 74 ? -10.266 -6.617 46.413 1.00 73.69 74 ARG A C 1
ATOM 535 O O . ARG A 1 74 ? -10.765 -6.285 47.486 1.00 73.69 74 ARG A O 1
ATOM 542 N N . ARG A 1 75 ? -10.621 -6.123 45.229 1.00 74.19 75 ARG A N 1
ATOM 543 C CA . ARG A 1 75 ? -11.571 -5.029 45.043 1.00 74.19 75 ARG A CA 1
ATOM 544 C C . ARG A 1 75 ? -13.011 -5.424 45.367 1.00 74.19 75 ARG A C 1
ATOM 546 O O . ARG A 1 75 ? -13.717 -4.652 46.002 1.00 74.19 75 ARG A O 1
ATOM 553 N N . LEU A 1 76 ? -13.417 -6.653 45.048 1.00 70.31 76 LEU A N 1
ATOM 554 C CA . LEU A 1 76 ? -14.740 -7.195 45.399 1.00 70.31 76 LEU A CA 1
ATOM 555 C C . LEU A 1 76 ? -14.904 -7.545 46.895 1.00 70.31 76 LEU A C 1
ATOM 557 O O . LEU A 1 76 ? -15.909 -8.133 47.284 1.00 70.31 76 LEU A O 1
ATOM 561 N N . GLY A 1 77 ? -13.915 -7.255 47.752 1.00 65.31 77 GLY A N 1
ATOM 562 C CA . GLY A 1 77 ? -13.965 -7.603 49.179 1.00 65.31 77 GLY A CA 1
ATOM 563 C C . GLY A 1 77 ? -13.845 -9.109 49.461 1.00 65.31 77 GLY A C 1
ATOM 564 O O . GLY A 1 77 ? -13.915 -9.544 50.611 1.00 65.31 77 GLY A O 1
ATOM 565 N N . LEU A 1 78 ? -13.582 -9.920 48.430 1.00 63.62 78 LEU A N 1
ATOM 566 C CA . LEU A 1 78 ? -13.444 -11.378 48.503 1.00 63.62 78 LEU A CA 1
ATOM 567 C C . LEU A 1 78 ? -12.124 -11.834 49.147 1.00 63.62 78 LEU A C 1
ATOM 569 O O . LEU A 1 78 ? -11.898 -13.036 49.298 1.00 63.62 78 LEU A O 1
ATOM 573 N N . ARG A 1 79 ? -11.294 -10.907 49.654 1.00 54.06 79 ARG A N 1
ATOM 574 C CA . ARG A 1 79 ? -10.212 -11.237 50.607 1.00 54.06 79 ARG A CA 1
ATOM 575 C C . ARG A 1 79 ? -10.747 -12.018 51.815 1.00 54.06 79 ARG A C 1
ATOM 577 O O . ARG A 1 79 ? -9.995 -12.791 52.409 1.00 54.06 79 ARG A O 1
ATOM 584 N N . SER A 1 80 ? -12.040 -11.872 52.131 1.00 49.47 80 SER A N 1
ATOM 585 C CA . SER A 1 80 ? -12.707 -12.619 53.197 1.00 49.47 80 SER A CA 1
ATOM 586 C C . SER A 1 80 ? -12.881 -14.121 52.922 1.00 49.47 80 SER A C 1
ATOM 588 O O . SER A 1 80 ? -12.921 -14.936 53.835 1.00 49.47 80 SER A O 1
ATOM 590 N N . ALA A 1 81 ? -12.883 -14.553 51.661 1.00 50.12 81 ALA A N 1
ATOM 591 C CA . ALA A 1 81 ? -12.822 -15.982 51.340 1.00 50.12 81 ALA A CA 1
ATOM 592 C C . ALA A 1 81 ? -11.393 -16.547 51.490 1.00 50.12 81 ALA A C 1
ATOM 594 O O . ALA A 1 81 ? -11.196 -17.753 51.632 1.00 50.12 81 ALA A O 1
ATOM 595 N N . GLY A 1 82 ? -10.379 -15.676 51.526 1.00 47.81 82 GLY A N 1
ATOM 596 C CA . GLY A 1 82 ? -8.975 -16.045 51.694 1.00 47.81 82 GLY A CA 1
ATOM 597 C C . GLY A 1 82 ? -8.635 -16.641 53.063 1.00 47.81 82 GLY A C 1
ATOM 598 O O . GLY A 1 82 ? -7.603 -17.292 53.177 1.00 47.81 82 GLY A O 1
ATOM 599 N N . HIS A 1 83 ? -9.479 -16.482 54.093 1.00 49.22 83 HIS A N 1
ATOM 600 C CA . HIS A 1 83 ? -9.284 -17.176 55.379 1.00 49.22 83 HIS A CA 1
ATOM 601 C C . HIS A 1 83 ? -9.584 -18.673 55.281 1.00 49.22 83 HIS A C 1
ATOM 603 O O . HIS A 1 83 ? -9.002 -19.456 56.026 1.00 49.22 83 HIS A O 1
ATOM 609 N N . LEU A 1 84 ? -10.494 -19.062 54.381 1.00 51.66 84 LEU A N 1
ATOM 610 C CA . LEU A 1 84 ? -10.864 -20.461 54.176 1.00 51.66 84 LEU A CA 1
ATOM 611 C C . LEU A 1 84 ? -9.744 -21.221 53.456 1.00 51.66 84 LEU A C 1
ATOM 613 O O . LEU A 1 84 ? -9.523 -22.390 53.759 1.00 51.66 84 LEU A O 1
ATOM 617 N N . VAL A 1 85 ? -9.003 -20.563 52.546 1.00 55.50 85 VAL A N 1
ATOM 618 C CA . VAL A 1 85 ? -7.882 -21.184 51.812 1.00 55.50 85 VAL A CA 1
ATOM 619 C C . VAL A 1 85 ? -6.723 -20.191 51.521 1.00 55.50 85 VAL A C 1
ATOM 621 O O . VAL A 1 85 ? -6.480 -19.830 50.364 1.00 55.50 85 VAL A O 1
ATOM 624 N N . PRO A 1 86 ? -5.929 -19.765 52.529 1.00 53.78 86 PRO A N 1
ATOM 625 C CA . PRO A 1 86 ? -4.857 -18.768 52.352 1.00 53.78 86 PRO A CA 1
ATOM 626 C C . PRO A 1 86 ? -3.759 -19.204 51.370 1.00 53.78 86 PRO A C 1
ATOM 628 O O . PRO A 1 86 ? -3.149 -18.383 50.681 1.00 53.78 86 PRO A O 1
ATOM 631 N N . ALA A 1 87 ? -3.512 -20.515 51.298 1.00 56.25 87 ALA A N 1
ATOM 632 C CA . ALA A 1 87 ? -2.512 -21.118 50.423 1.00 56.25 87 ALA A CA 1
ATOM 633 C C . ALA A 1 87 ? -2.889 -21.043 48.934 1.00 56.25 87 ALA A C 1
ATOM 635 O O . ALA A 1 87 ? -1.999 -20.977 48.090 1.00 56.25 87 ALA A O 1
ATOM 636 N N . LEU A 1 88 ? -4.186 -21.034 48.608 1.00 54.22 88 LEU A N 1
ATOM 637 C CA . LEU A 1 88 ? -4.664 -20.934 47.228 1.00 54.22 88 LEU A CA 1
ATOM 638 C C . LEU A 1 88 ? -4.591 -19.485 46.736 1.00 54.22 88 LEU A C 1
ATOM 640 O O . LEU A 1 88 ? -4.142 -19.231 45.625 1.00 54.22 88 LEU A O 1
ATOM 644 N N . TYR A 1 89 ? -4.934 -18.530 47.605 1.00 54.94 89 TYR A N 1
ATOM 645 C CA . TYR A 1 89 ? -4.897 -17.104 47.281 1.00 54.94 89 TYR A CA 1
ATOM 646 C C . TYR A 1 89 ? -3.468 -16.565 47.096 1.00 54.94 89 TYR A C 1
ATOM 648 O O . TYR A 1 89 ? -3.206 -15.827 46.152 1.00 54.94 89 TYR A O 1
ATOM 656 N N . ARG A 1 90 ? -2.507 -16.987 47.938 1.00 58.00 90 ARG A N 1
ATOM 657 C CA . ARG A 1 90 ? -1.077 -16.628 47.782 1.00 58.00 90 ARG A CA 1
ATOM 658 C C . ARG A 1 90 ? -0.431 -17.175 46.506 1.00 58.00 90 ARG A C 1
ATOM 660 O O . ARG A 1 90 ? 0.648 -16.717 46.150 1.00 58.00 90 ARG A O 1
ATOM 667 N N . ARG A 1 91 ? -1.054 -18.159 45.854 1.00 57.44 91 ARG A N 1
ATOM 668 C CA . ARG A 1 91 ? -0.568 -18.758 44.605 1.00 57.44 91 ARG A CA 1
ATOM 669 C C . ARG A 1 91 ? -1.075 -18.053 43.354 1.00 57.44 91 ARG A C 1
ATOM 671 O O . ARG A 1 91 ? -0.603 -18.399 42.279 1.00 57.44 91 ARG A O 1
ATOM 678 N N . ILE A 1 92 ? -2.007 -17.102 43.468 1.00 63.78 92 ILE A N 1
ATOM 679 C CA . ILE A 1 92 ? -2.460 -16.334 42.307 1.00 63.78 92 ILE A CA 1
ATOM 680 C C . ILE A 1 92 ? -1.324 -15.375 41.926 1.00 63.78 92 ILE A C 1
ATOM 682 O O . ILE A 1 92 ? -1.002 -14.487 42.723 1.00 63.78 92 ILE A O 1
ATOM 686 N N . PRO A 1 93 ? -0.684 -15.559 40.758 1.00 62.03 93 PRO A N 1
ATOM 687 C CA . PRO A 1 93 ? 0.393 -14.683 40.330 1.00 62.03 93 PRO A CA 1
ATOM 688 C C . PRO A 1 93 ? -0.144 -13.260 40.153 1.00 62.03 93 PRO A C 1
ATOM 690 O O . PRO A 1 93 ? -1.262 -13.056 39.675 1.00 62.03 93 PRO A O 1
ATOM 693 N N . ARG A 1 94 ? 0.650 -12.272 40.571 1.00 72.12 94 ARG A N 1
ATOM 694 C CA . ARG A 1 94 ? 0.356 -10.868 40.284 1.00 72.12 94 ARG A CA 1
ATOM 695 C C . ARG A 1 94 ? 0.764 -10.590 38.844 1.00 72.12 94 ARG A C 1
ATOM 697 O O . ARG A 1 94 ? 1.901 -10.873 38.479 1.00 72.12 94 ARG A O 1
ATOM 704 N N . ALA A 1 95 ? -0.158 -10.054 38.058 1.00 75.62 95 ALA A N 1
ATOM 705 C CA . ALA A 1 95 ? 0.123 -9.581 36.713 1.00 75.62 95 ALA A CA 1
ATOM 706 C C . ALA A 1 95 ? 0.142 -8.055 36.786 1.00 75.62 95 ALA A C 1
ATOM 708 O O . ALA A 1 95 ? -0.909 -7.419 36.819 1.00 75.62 95 ALA A O 1
ATOM 709 N N . LEU A 1 96 ? 1.345 -7.506 36.944 1.00 78.44 96 LEU A N 1
ATOM 710 C CA . LEU A 1 96 ? 1.581 -6.079 37.125 1.00 78.44 96 LEU A CA 1
ATOM 711 C C . LEU A 1 96 ? 2.202 -5.520 35.854 1.00 78.44 96 LEU A C 1
ATOM 713 O O . LEU A 1 96 ? 3.178 -6.081 35.361 1.00 78.44 96 LEU A O 1
ATOM 717 N N . ILE A 1 97 ? 1.660 -4.407 35.378 1.00 70.06 97 ILE A N 1
ATOM 718 C CA . ILE A 1 97 ? 2.251 -3.604 34.309 1.00 70.06 97 ILE A CA 1
ATOM 719 C C . ILE A 1 97 ? 2.795 -2.340 34.951 1.00 70.06 97 ILE A C 1
ATOM 721 O O . ILE A 1 97 ? 2.073 -1.656 35.681 1.00 70.06 97 ILE A O 1
ATOM 725 N N . ALA A 1 98 ? 4.072 -2.051 34.716 1.00 73.56 98 ALA A N 1
ATOM 726 C CA . ALA A 1 98 ? 4.707 -0.848 35.233 1.00 73.56 98 ALA A CA 1
ATOM 727 C C . ALA A 1 98 ? 3.993 0.402 34.697 1.00 73.56 98 ALA A C 1
ATOM 729 O O . ALA A 1 98 ? 3.580 0.453 33.541 1.00 73.56 98 ALA A O 1
ATOM 730 N N . TRP A 1 99 ? 3.809 1.411 35.551 1.00 72.88 99 TRP A N 1
ATOM 731 C CA . TRP A 1 99 ? 2.980 2.578 35.225 1.00 72.88 99 TRP A CA 1
ATOM 732 C C . TRP A 1 99 ? 3.460 3.363 33.991 1.00 72.88 99 TRP A C 1
ATOM 734 O O . TRP A 1 99 ? 2.660 3.967 33.288 1.00 72.88 99 TRP A O 1
ATOM 744 N N . ASP A 1 100 ? 4.757 3.326 33.696 1.00 64.06 100 ASP A N 1
ATOM 745 C CA . ASP A 1 100 ? 5.384 3.935 32.514 1.00 64.06 100 ASP A CA 1
ATOM 746 C C . ASP A 1 100 ? 5.071 3.223 31.181 1.00 64.06 100 ASP A C 1
ATOM 748 O O . ASP A 1 100 ? 5.446 3.707 30.101 1.00 64.06 100 ASP A O 1
ATOM 752 N N . SER A 1 101 ? 4.385 2.088 31.273 1.00 54.78 101 SER A N 1
ATOM 753 C CA . SER A 1 101 ? 4.021 1.191 30.175 1.00 54.78 101 SER A CA 1
ATOM 754 C C . SER A 1 101 ? 2.501 1.050 30.024 1.00 54.78 101 SER A C 1
ATOM 756 O O . SER A 1 101 ? 2.031 0.294 29.181 1.00 54.78 101 SER A O 1
ATOM 758 N N . VAL A 1 102 ? 1.734 1.809 30.818 1.00 59.66 102 VAL A N 1
ATOM 759 C CA . VAL A 1 102 ? 0.269 1.857 30.794 1.00 59.66 102 VAL A CA 1
ATOM 760 C C . VAL A 1 102 ? -0.210 3.050 29.964 1.00 59.66 102 VAL A C 1
ATOM 762 O O . VAL A 1 102 ? 0.078 4.200 30.301 1.00 59.66 102 VAL A O 1
ATOM 765 N N . ALA A 1 103 ? -1.003 2.786 28.922 1.00 57.12 103 ALA A N 1
ATOM 766 C CA . ALA A 1 103 ? -1.737 3.809 28.173 1.00 57.12 103 ALA A CA 1
ATOM 767 C C . ALA A 1 103 ? -3.235 3.764 28.533 1.00 57.12 103 ALA A C 1
ATOM 769 O O . ALA A 1 103 ? -3.928 2.853 28.077 1.00 57.12 103 ALA A O 1
ATOM 770 N N . PRO A 1 104 ? -3.761 4.685 29.363 1.00 51.94 104 PRO A N 1
ATOM 771 C CA . PRO A 1 104 ? -5.190 4.722 29.646 1.00 51.94 104 PRO A CA 1
ATOM 772 C C . PRO A 1 104 ? -5.993 5.206 28.436 1.00 51.94 104 PRO A C 1
ATOM 774 O O . PRO A 1 104 ? -5.751 6.305 27.938 1.00 51.94 104 PRO A O 1
ATOM 777 N N . ILE A 1 105 ? -6.965 4.401 28.000 1.00 51.28 105 ILE A N 1
ATOM 778 C CA . ILE A 1 105 ? -7.913 4.757 26.940 1.00 51.28 105 ILE A CA 1
ATOM 779 C C . ILE A 1 105 ? -9.108 5.463 27.597 1.00 51.28 105 ILE A C 1
ATOM 781 O O . ILE A 1 105 ? -9.744 4.925 28.511 1.00 51.28 105 ILE A O 1
ATOM 785 N N . ARG A 1 106 ? -9.354 6.725 27.221 1.00 52.00 106 ARG A N 1
ATOM 786 C CA . ARG A 1 106 ? -10.401 7.569 27.818 1.00 52.00 106 ARG A CA 1
ATOM 787 C C . ARG A 1 106 ? -11.658 7.559 26.949 1.00 52.00 106 ARG A C 1
ATOM 789 O O . ARG A 1 106 ? -11.618 7.945 25.796 1.00 52.00 106 ARG A O 1
ATOM 796 N N . ASP A 1 107 ? -12.780 7.243 27.588 1.00 44.31 107 ASP A N 1
ATOM 797 C CA . ASP A 1 107 ? -14.117 7.074 26.989 1.00 44.31 107 ASP A CA 1
ATOM 798 C C . ASP A 1 107 ? -14.961 8.375 27.015 1.00 44.31 107 ASP A C 1
ATOM 800 O O . ASP A 1 107 ? -16.171 8.381 26.802 1.00 44.31 107 ASP A O 1
ATOM 804 N N . THR A 1 108 ? -14.359 9.512 27.380 1.00 38.16 108 THR A N 1
ATOM 805 C CA . THR A 1 108 ? -15.091 10.766 27.615 1.00 38.16 108 THR A CA 1
ATOM 806 C C . THR A 1 108 ? -14.324 11.965 27.069 1.00 38.16 108 THR A C 1
ATOM 808 O O . THR A 1 108 ? -13.336 12.383 27.670 1.00 38.16 108 THR A O 1
ATOM 811 N N . ASN A 1 109 ? -14.887 12.538 25.997 1.00 34.44 109 ASN A N 1
ATOM 812 C CA . ASN A 1 109 ? -14.531 13.738 25.221 1.00 34.44 109 ASN A CA 1
ATOM 813 C C . ASN A 1 109 ? -13.601 13.517 23.996 1.00 34.44 109 ASN A C 1
ATOM 815 O O . ASN A 1 109 ? -12.418 13.234 24.185 1.00 34.44 109 ASN A O 1
ATOM 819 N N . PRO A 1 110 ? -14.092 13.741 22.753 1.00 38.16 110 PRO A N 1
ATOM 820 C CA . PRO A 1 110 ? -13.392 13.415 21.497 1.00 38.16 110 PRO A CA 1
ATOM 821 C C . PRO A 1 110 ? -12.156 14.275 21.183 1.00 38.16 110 PRO A C 1
ATOM 823 O O . PRO A 1 110 ? -11.522 14.083 20.158 1.00 38.16 110 PRO A O 1
ATOM 826 N N . SER A 1 111 ? -11.781 15.225 22.042 1.00 33.31 111 SER A N 1
ATOM 827 C CA . SER A 1 111 ? -10.647 16.130 21.802 1.00 33.31 111 SER A CA 1
ATOM 828 C C . SER A 1 111 ? -9.469 15.953 22.761 1.00 33.31 111 SER A C 1
ATOM 830 O O . SER A 1 111 ? -8.481 16.674 22.640 1.00 33.31 111 SER A O 1
ATOM 832 N N . GLN A 1 112 ? -9.536 15.033 23.731 1.00 34.91 112 GLN A N 1
ATOM 833 C CA . GLN A 1 112 ? -8.454 14.854 24.710 1.00 34.91 112 GLN A CA 1
ATOM 834 C C . GLN A 1 112 ? -8.281 13.401 25.146 1.00 34.91 112 GLN A C 1
ATOM 836 O O . GLN A 1 112 ? -8.301 13.082 26.341 1.00 34.91 112 GLN A O 1
ATOM 841 N N . VAL A 1 113 ? -8.003 12.522 24.191 1.00 41.16 113 VAL A N 1
ATOM 842 C CA . VAL A 1 113 ? -7.279 11.299 24.527 1.00 41.16 113 VAL A CA 1
ATOM 843 C C . VAL A 1 113 ? -5.805 11.656 24.527 1.00 41.16 113 VAL A C 1
ATOM 845 O O . VAL A 1 113 ? -5.149 11.736 23.503 1.00 41.16 113 VAL A O 1
ATOM 848 N N . HIS A 1 114 ? -5.299 11.985 25.711 1.00 37.47 114 HIS A N 1
ATOM 849 C CA . HIS A 1 114 ? -3.864 12.000 25.926 1.00 37.47 114 HIS A CA 1
ATOM 850 C C . HIS A 1 114 ? -3.483 10.559 26.239 1.00 37.47 114 HIS A C 1
ATOM 852 O O . HIS A 1 114 ? -3.526 10.152 27.405 1.00 37.47 114 HIS A O 1
ATOM 858 N N . LEU A 1 115 ? -3.125 9.778 25.215 1.00 41.66 115 LEU A N 1
ATOM 859 C CA . LEU A 1 115 ? -2.275 8.618 25.442 1.00 41.66 115 LEU A CA 1
ATOM 860 C C . LEU A 1 115 ? -1.050 9.135 26.221 1.00 41.66 115 LEU A C 1
ATOM 862 O O . LEU A 1 115 ? -0.180 9.827 25.703 1.00 41.66 115 LEU A O 1
ATOM 866 N N . SER A 1 116 ? -0.993 8.840 27.524 1.00 38.53 116 SER A N 1
ATOM 867 C CA . SER A 1 116 ? 0.193 9.094 28.361 1.00 38.53 116 SER A CA 1
ATOM 868 C C . SER A 1 116 ? 1.402 8.268 27.889 1.00 38.53 116 SER A C 1
ATOM 870 O O . SER A 1 116 ? 2.524 8.446 28.370 1.00 38.53 116 SER A O 1
ATOM 872 N N . VAL A 1 117 ? 1.185 7.368 26.934 1.00 44.41 117 VAL A N 1
ATOM 873 C CA . VAL A 1 117 ? 2.207 6.809 26.067 1.00 44.41 117 VAL A CA 1
ATOM 874 C C . VAL A 1 117 ? 2.396 7.818 24.945 1.00 44.41 117 VAL A C 1
ATOM 876 O O . VAL A 1 117 ? 1.518 7.962 24.105 1.00 44.41 117 VAL A O 1
ATOM 879 N N . LYS A 1 118 ? 3.524 8.543 24.944 1.00 49.66 118 LYS A N 1
ATOM 880 C CA . LYS A 1 118 ? 3.906 9.388 23.799 1.00 49.66 118 LYS A CA 1
ATOM 881 C C . LYS A 1 118 ? 3.616 8.584 22.526 1.00 49.66 118 LYS A C 1
ATOM 883 O O . LYS A 1 118 ? 4.121 7.466 22.455 1.00 49.66 118 LYS A O 1
ATOM 888 N N . ALA A 1 119 ? 2.847 9.114 21.571 1.00 51.03 119 ALA A N 1
ATOM 889 C CA . ALA A 1 119 ? 2.535 8.449 20.294 1.00 51.03 119 ALA A CA 1
ATOM 890 C C . ALA A 1 119 ? 3.777 7.772 19.666 1.00 51.03 119 ALA A C 1
ATOM 892 O O . ALA A 1 119 ? 3.711 6.661 19.152 1.00 51.03 119 ALA A O 1
ATOM 893 N N . SER A 1 120 ? 4.961 8.345 19.915 1.00 53.34 120 SER A N 1
ATOM 894 C CA . SER A 1 120 ? 6.284 7.787 19.606 1.00 53.34 120 SER A CA 1
ATOM 895 C C . SER A 1 120 ? 6.648 6.408 20.184 1.00 53.34 120 SER A C 1
ATOM 897 O O . SER A 1 120 ? 7.686 5.871 19.805 1.00 53.34 120 SER A O 1
ATOM 899 N N . LYS A 1 121 ? 5.887 5.834 21.124 1.00 60.66 121 LYS A N 1
ATOM 900 C CA . LYS A 1 121 ? 6.044 4.443 21.590 1.00 60.66 121 LYS A CA 1
ATOM 901 C C . LYS A 1 121 ? 5.138 3.482 20.811 1.00 60.66 121 LYS A C 1
ATOM 903 O O . LYS A 1 121 ? 5.570 2.359 20.590 1.00 60.66 121 LYS A O 1
ATOM 908 N N . LEU A 1 122 ? 3.937 3.907 20.402 1.00 64.50 122 LEU A N 1
ATOM 909 C CA . LEU A 1 122 ? 3.047 3.091 19.566 1.00 64.50 122 LEU A CA 1
ATOM 910 C C . LEU A 1 122 ? 3.565 3.022 18.132 1.00 64.50 122 LEU A C 1
ATOM 912 O O . LEU A 1 122 ? 3.720 1.922 17.624 1.00 64.50 122 LEU A O 1
ATOM 916 N N . GLY A 1 123 ? 4.019 4.145 17.567 1.00 62.25 123 GLY A N 1
ATOM 917 C CA . GLY A 1 123 ? 4.690 4.165 16.259 1.00 62.25 123 GLY A CA 1
ATOM 918 C C . GLY A 1 123 ? 6.033 3.421 16.216 1.00 62.25 123 GLY A C 1
ATOM 919 O O . GLY A 1 123 ? 6.714 3.434 15.198 1.00 62.25 123 GLY A O 1
ATOM 920 N N . ARG A 1 124 ? 6.467 2.783 17.318 1.00 71.56 124 ARG A N 1
ATOM 921 C CA . ARG A 1 124 ? 7.612 1.851 17.331 1.00 71.56 124 ARG A CA 1
ATOM 922 C C . ARG A 1 124 ? 7.216 0.402 17.101 1.00 71.56 124 ARG A C 1
ATOM 924 O O . ARG A 1 124 ? 8.101 -0.385 16.759 1.00 71.56 124 ARG A O 1
ATOM 931 N N . LEU A 1 125 ? 5.955 0.061 17.349 1.00 73.06 125 LEU A N 1
ATOM 932 C CA . LEU A 1 125 ? 5.429 -1.268 17.087 1.00 73.06 125 LEU A CA 1
ATOM 933 C C . LEU A 1 125 ? 5.440 -1.523 15.583 1.00 73.06 125 LEU A C 1
ATOM 935 O O . LEU A 1 125 ? 5.474 -0.591 14.782 1.00 73.06 125 LEU A O 1
ATOM 939 N N . HIS A 1 126 ? 5.481 -2.797 15.221 1.00 78.75 126 HIS A N 1
ATOM 940 C CA . HIS A 1 126 ? 5.254 -3.190 13.838 1.00 78.75 126 HIS A CA 1
ATOM 941 C C . HIS A 1 126 ? 3.768 -2.953 13.493 1.00 78.75 126 HIS A C 1
ATOM 943 O O . HIS A 1 126 ? 2.937 -3.206 14.371 1.00 78.75 126 HIS A O 1
ATOM 949 N N . PRO A 1 127 ? 3.413 -2.528 12.265 1.00 82.94 127 PRO A N 1
ATOM 950 C CA . PRO A 1 127 ? 2.021 -2.301 11.856 1.00 82.94 127 PRO A CA 1
ATOM 951 C C . PRO A 1 127 ? 1.063 -3.439 12.226 1.00 82.94 127 PRO A C 1
ATOM 953 O O . PRO A 1 127 ? 0.079 -3.217 12.924 1.00 82.94 127 PRO A O 1
ATOM 956 N N . SER A 1 128 ? 1.427 -4.688 11.921 1.00 79.25 128 SER A N 1
ATOM 957 C CA . SER A 1 128 ? 0.644 -5.867 12.331 1.00 79.25 128 SER A CA 1
ATOM 958 C C . SER A 1 128 ? 0.441 -6.021 13.850 1.00 79.25 128 SER A C 1
ATOM 960 O O . SER A 1 128 ? -0.616 -6.464 14.288 1.00 79.25 128 SER A O 1
ATOM 962 N N . GLU A 1 129 ? 1.408 -5.627 14.686 1.00 77.19 129 GLU A N 1
ATOM 963 C CA . GLU A 1 129 ? 1.260 -5.662 16.152 1.00 77.19 129 GLU A CA 1
ATOM 964 C C . GLU A 1 129 ? 0.308 -4.564 16.639 1.00 77.19 129 GLU A C 1
ATOM 966 O O . GLU A 1 129 ? -0.420 -4.746 17.615 1.00 77.19 129 GLU A O 1
ATOM 971 N N . LEU A 1 130 ? 0.324 -3.411 15.970 1.00 82.31 130 LEU A N 1
ATOM 972 C CA . LEU A 1 130 ? -0.592 -2.312 16.241 1.00 82.31 130 LEU A CA 1
ATOM 973 C C . LEU A 1 130 ? -2.017 -2.672 15.802 1.00 82.31 130 LEU A C 1
ATOM 975 O O . LEU A 1 130 ? -2.954 -2.449 16.566 1.00 82.31 130 LEU A O 1
ATOM 979 N N . ALA A 1 131 ? -2.167 -3.313 14.645 1.00 84.31 131 ALA A N 1
ATOM 980 C CA . ALA A 1 131 ? -3.432 -3.839 14.147 1.00 84.31 131 ALA A CA 1
ATOM 981 C C . ALA A 1 131 ? -4.033 -4.901 15.086 1.00 84.31 131 ALA A C 1
ATOM 983 O O . ALA A 1 131 ? -5.222 -4.838 15.403 1.00 84.31 131 ALA A O 1
ATOM 984 N N . GLU A 1 132 ? -3.219 -5.821 15.625 1.00 78.94 132 GLU A N 1
ATOM 985 C CA . GLU A 1 132 ? -3.664 -6.779 16.653 1.00 78.94 132 GLU A CA 1
ATOM 986 C C . GLU A 1 132 ? -4.227 -6.061 17.892 1.00 78.94 132 GLU A C 1
ATOM 988 O O . GLU A 1 132 ? -5.285 -6.431 18.404 1.00 78.94 132 GLU A O 1
ATOM 993 N N . ILE A 1 133 ? -3.561 -4.997 18.357 1.00 79.12 133 ILE A N 1
ATOM 994 C CA . ILE A 1 133 ? -4.042 -4.194 19.490 1.00 79.12 133 ILE A CA 1
ATOM 995 C C . ILE A 1 133 ? -5.356 -3.493 19.138 1.00 79.12 133 ILE A C 1
ATOM 997 O O . ILE A 1 133 ? -6.274 -3.509 19.953 1.00 79.12 133 ILE A O 1
ATOM 1001 N N . ILE A 1 134 ? -5.445 -2.878 17.956 1.00 82.88 134 ILE A N 1
ATOM 1002 C CA . ILE A 1 134 ? -6.632 -2.149 17.492 1.00 82.88 134 ILE A CA 1
ATOM 1003 C C . ILE A 1 134 ? -7.839 -3.086 17.363 1.00 82.88 134 ILE A C 1
ATOM 1005 O O . ILE A 1 134 ? -8.937 -2.718 17.772 1.00 82.88 134 ILE A O 1
ATOM 1009 N N . THR A 1 135 ? -7.630 -4.313 16.886 1.00 80.81 135 THR A N 1
ATOM 1010 C CA . THR A 1 135 ? -8.685 -5.331 16.733 1.00 80.81 135 THR A CA 1
ATOM 1011 C C . THR A 1 135 ? -9.319 -5.723 18.076 1.00 80.81 135 THR A C 1
ATOM 1013 O O . THR A 1 135 ? -10.510 -6.025 18.149 1.00 80.81 135 THR A O 1
ATOM 1016 N N . ASP A 1 136 ? -8.547 -5.691 19.166 1.00 78.75 136 ASP A N 1
ATOM 1017 C CA . ASP A 1 136 ? -9.031 -5.995 20.519 1.00 78.75 136 ASP A CA 1
ATOM 1018 C C . ASP A 1 136 ? -9.791 -4.819 21.182 1.00 78.75 136 ASP A C 1
ATOM 1020 O O . ASP A 1 136 ? -10.318 -4.960 22.298 1.00 78.75 136 ASP A O 1
ATOM 1024 N N . LEU A 1 137 ? -9.836 -3.647 20.537 1.00 77.94 137 LEU A N 1
ATOM 1025 C CA . LEU A 1 137 ? -10.500 -2.444 21.039 1.00 77.94 137 LEU A CA 1
ATOM 1026 C C . LEU A 1 137 ? -11.963 -2.348 20.595 1.00 77.94 137 LEU A C 1
ATOM 1028 O O . LEU A 1 137 ? -12.419 -2.993 19.656 1.00 77.94 137 LEU A O 1
ATOM 1032 N N . SER A 1 138 ? -12.730 -1.508 21.295 1.00 78.25 138 SER A N 1
ATOM 1033 C CA . SER A 1 138 ? -14.029 -1.077 20.777 1.00 78.25 138 SER A CA 1
ATOM 1034 C C . SER A 1 138 ? -13.830 -0.146 19.574 1.00 78.25 138 SER A C 1
ATOM 1036 O O . SER A 1 138 ? -12.821 0.550 19.514 1.00 78.25 138 SER A O 1
ATOM 1038 N N . THR A 1 139 ? -14.801 -0.059 18.656 1.00 79.31 139 THR A N 1
ATOM 1039 C CA . THR A 1 139 ? -14.723 0.819 17.466 1.00 79.31 139 THR A CA 1
ATOM 1040 C C . THR A 1 139 ? -14.318 2.254 17.812 1.00 79.31 139 THR A C 1
ATOM 1042 O O . THR A 1 139 ? -13.436 2.831 17.185 1.00 79.31 139 THR A O 1
ATOM 1045 N N . ARG A 1 140 ? -14.886 2.804 18.891 1.00 76.75 140 ARG A N 1
ATOM 1046 C CA . ARG A 1 140 ? -14.578 4.163 19.354 1.00 76.75 140 ARG A CA 1
ATOM 1047 C C . ARG A 1 140 ? -13.153 4.308 19.871 1.00 76.75 140 ARG A C 1
ATOM 1049 O O . ARG A 1 140 ? -12.514 5.332 19.639 1.00 76.75 140 ARG A O 1
ATOM 1056 N N . ASP A 1 141 ? -12.669 3.304 20.594 1.00 74.81 141 ASP A N 1
ATOM 1057 C CA . ASP A 1 141 ? -11.306 3.289 21.122 1.00 74.81 141 ASP A CA 1
ATOM 1058 C C . ASP A 1 141 ? -10.288 3.099 19.990 1.00 74.81 141 ASP A C 1
ATOM 1060 O O . ASP A 1 141 ? -9.251 3.759 19.986 1.00 74.81 141 ASP A O 1
ATOM 1064 N N . ALA A 1 142 ? -10.607 2.259 19.003 1.00 81.94 142 ALA A N 1
ATOM 1065 C CA . ALA A 1 142 ? -9.825 2.069 17.786 1.00 81.94 142 ALA A CA 1
ATOM 1066 C C . ALA A 1 142 ? -9.696 3.377 16.989 1.00 81.94 142 ALA A C 1
ATOM 1068 O O . ALA A 1 142 ? -8.580 3.838 16.757 1.00 81.94 142 ALA A O 1
ATOM 1069 N N . ALA A 1 143 ? -10.818 4.038 16.680 1.00 81.31 143 ALA A N 1
ATOM 1070 C CA . ALA A 1 143 ? -10.840 5.339 16.002 1.00 81.31 143 ALA A CA 1
ATOM 1071 C C . ALA A 1 143 ? -10.039 6.406 16.768 1.00 81.31 143 ALA A C 1
ATOM 1073 O O . ALA A 1 143 ? -9.287 7.192 16.196 1.00 81.31 143 ALA A O 1
ATOM 1074 N N . THR A 1 144 ? -10.138 6.389 18.096 1.00 79.50 144 THR A N 1
ATOM 1075 C CA . THR A 1 144 ? -9.375 7.274 18.980 1.00 79.50 144 THR A CA 1
ATOM 1076 C C . THR A 1 144 ? -7.865 7.030 18.913 1.00 79.50 144 THR A C 1
ATOM 1078 O O . THR A 1 144 ? -7.086 7.984 19.000 1.00 79.50 144 THR A O 1
ATOM 1081 N N . VAL A 1 145 ? -7.436 5.767 18.832 1.00 80.75 145 VAL A N 1
ATOM 1082 C CA . VAL A 1 145 ? -6.019 5.409 18.684 1.00 80.75 145 VAL A CA 1
ATOM 1083 C C . VAL A 1 145 ? -5.518 5.864 17.319 1.00 80.75 145 VAL A C 1
ATOM 1085 O O . VAL A 1 145 ? -4.515 6.569 17.278 1.00 80.75 145 VAL A O 1
ATOM 1088 N N . ILE A 1 146 ? -6.250 5.552 16.246 1.00 84.62 146 ILE A N 1
ATOM 1089 C CA . ILE A 1 146 ? -5.925 5.955 14.869 1.00 84.62 146 ILE A CA 1
ATOM 1090 C C . ILE A 1 146 ? -5.774 7.477 14.747 1.00 84.62 146 ILE A C 1
ATOM 1092 O O . ILE A 1 146 ? -4.779 7.955 14.217 1.00 84.62 146 ILE A O 1
ATOM 1096 N N . HIS A 1 147 ? -6.674 8.257 15.351 1.00 81.69 147 HIS A N 1
ATOM 1097 C CA . HIS A 1 147 ? -6.581 9.724 15.370 1.00 81.69 147 HIS A CA 1
ATOM 1098 C C . HIS A 1 147 ? -5.312 10.299 16.018 1.00 81.69 147 HIS A C 1
ATOM 1100 O O . HIS A 1 147 ? -5.008 11.475 15.823 1.00 81.69 147 HIS A O 1
ATOM 1106 N N . GLN A 1 148 ? -4.619 9.531 16.859 1.00 79.56 148 GLN A N 1
ATOM 1107 C CA . GLN A 1 148 ? -3.409 9.982 17.554 1.00 79.56 148 GLN A CA 1
ATOM 1108 C C . GLN A 1 148 ? -2.117 9.560 16.856 1.00 79.56 148 GLN A C 1
ATOM 1110 O O . GLN A 1 148 ? -1.039 9.990 17.282 1.00 79.56 148 GLN A O 1
ATOM 1115 N N . LEU A 1 149 ? -2.217 8.702 15.847 1.00 84.00 149 LEU A N 1
ATOM 1116 C CA . LEU A 1 149 ? -1.108 8.319 14.990 1.00 84.00 149 LEU A CA 1
ATOM 1117 C C . LEU A 1 149 ? -0.951 9.366 13.885 1.00 84.00 149 LEU A C 1
ATOM 1119 O O . LEU A 1 149 ? -1.917 10.033 13.517 1.00 84.00 149 LEU A O 1
ATOM 1123 N N . ASP A 1 150 ? 0.270 9.532 13.389 1.00 85.94 150 ASP A N 1
ATOM 1124 C CA . ASP A 1 150 ? 0.497 10.165 12.088 1.00 85.94 150 ASP A CA 1
ATOM 1125 C C . ASP A 1 150 ? -0.159 9.346 10.963 1.00 85.94 150 ASP A C 1
ATOM 1127 O O . ASP A 1 150 ? -0.476 8.175 11.163 1.00 85.94 150 ASP A O 1
ATOM 1131 N N . ASP A 1 151 ? -0.413 9.993 9.822 1.00 90.12 151 ASP A N 1
ATOM 1132 C CA . ASP A 1 151 ? -1.153 9.406 8.694 1.00 90.12 151 ASP A CA 1
ATOM 1133 C C . ASP A 1 151 ? -0.515 8.113 8.180 1.00 90.12 151 ASP A C 1
ATOM 1135 O O . ASP A 1 151 ? -1.192 7.095 8.139 1.00 90.12 151 ASP A O 1
ATOM 1139 N N . GLU A 1 152 ? 0.799 8.127 7.960 1.00 86.62 152 GLU A N 1
ATOM 1140 C CA . GLU A 1 152 ? 1.613 6.971 7.560 1.00 86.62 152 GLU A CA 1
ATOM 1141 C C . GLU A 1 152 ? 1.440 5.783 8.525 1.00 86.62 152 GLU A C 1
ATOM 1143 O O . GLU A 1 152 ? 0.998 4.704 8.145 1.00 86.62 152 GLU A O 1
ATOM 1148 N N . THR A 1 153 ? 1.682 5.984 9.828 1.00 86.62 153 THR A N 1
ATOM 1149 C CA . THR A 1 153 ? 1.527 4.897 10.813 1.00 86.62 153 THR A CA 1
ATOM 1150 C C . THR A 1 153 ? 0.073 4.409 10.922 1.00 86.62 153 THR A C 1
ATOM 1152 O O . THR A 1 153 ? -0.174 3.259 11.299 1.00 86.62 153 THR A O 1
ATOM 1155 N N . ALA A 1 154 ? -0.906 5.286 10.680 1.00 90.69 154 ALA A N 1
ATOM 1156 C CA . ALA A 1 154 ? -2.317 4.921 10.683 1.00 90.69 154 ALA A CA 1
ATOM 1157 C C . ALA A 1 154 ? -2.694 4.088 9.451 1.00 90.69 154 ALA A C 1
ATOM 1159 O O . ALA A 1 154 ? -3.412 3.104 9.624 1.00 90.69 154 ALA A O 1
ATOM 1160 N N . ALA A 1 155 ? -2.201 4.461 8.268 1.00 91.88 155 ALA A N 1
ATOM 1161 C CA . ALA A 1 155 ? -2.385 3.754 7.004 1.00 91.88 155 ALA A CA 1
ATOM 1162 C C . ALA A 1 155 ? -1.841 2.327 7.112 1.00 91.88 155 ALA A C 1
ATOM 1164 O O . ALA A 1 155 ? -2.625 1.377 7.105 1.00 91.88 155 ALA A O 1
ATOM 1165 N N . ASP A 1 156 ? -0.553 2.205 7.448 1.00 87.56 156 ASP A N 1
ATOM 1166 C CA . ASP A 1 156 ? 0.137 0.947 7.747 1.00 87.56 156 ASP A CA 1
ATOM 1167 C C . ASP A 1 156 ? -0.687 0.039 8.681 1.00 87.56 156 ASP A C 1
ATOM 1169 O O . ASP A 1 156 ? -0.808 -1.175 8.500 1.00 87.56 156 ASP A O 1
ATOM 1173 N N . ALA A 1 157 ? -1.233 0.609 9.761 1.00 89.81 157 ALA A N 1
ATOM 1174 C CA . ALA A 1 157 ? -2.003 -0.154 10.735 1.00 89.81 157 ALA A CA 1
ATOM 1175 C C . ALA A 1 157 ? -3.367 -0.584 10.186 1.00 89.81 157 ALA A C 1
ATOM 1177 O O . ALA A 1 157 ? -3.789 -1.707 10.469 1.00 89.81 157 ALA A O 1
ATOM 1178 N N . LEU A 1 158 ? -4.054 0.295 9.448 1.00 91.69 158 LEU A N 1
ATOM 1179 C CA . LEU A 1 158 ? -5.351 0.011 8.839 1.00 91.69 158 LEU A CA 1
ATOM 1180 C C . LEU A 1 158 ? -5.247 -1.112 7.815 1.00 91.69 158 LEU A C 1
ATOM 1182 O O . LEU A 1 158 ? -6.084 -2.008 7.856 1.00 91.69 158 LEU A O 1
ATOM 1186 N N . GLU A 1 159 ? -4.231 -1.117 6.959 1.00 89.88 159 GLU A N 1
ATOM 1187 C CA . GLU A 1 159 ? -3.995 -2.157 5.945 1.00 89.88 159 GLU A CA 1
ATOM 1188 C C . GLU A 1 159 ? -3.964 -3.578 6.532 1.00 89.88 159 GLU A C 1
ATOM 1190 O O . GLU A 1 159 ? -4.442 -4.545 5.945 1.00 89.88 159 GLU A O 1
ATOM 1195 N N . HIS A 1 160 ? -3.479 -3.714 7.766 1.00 86.62 160 HIS A N 1
ATOM 1196 C CA . HIS A 1 160 ? -3.386 -5.005 8.445 1.00 86.62 160 HIS A CA 1
ATOM 1197 C C . HIS A 1 160 ? -4.687 -5.433 9.157 1.00 86.62 160 HIS A C 1
ATOM 1199 O O . HIS A 1 160 ? -4.767 -6.550 9.688 1.00 86.62 160 HIS A O 1
ATOM 1205 N N . LEU A 1 161 ? -5.713 -4.578 9.203 1.00 87.88 161 LEU A N 1
ATOM 1206 C CA . LEU A 1 161 ? -7.012 -4.880 9.811 1.00 87.88 161 LEU A CA 1
ATOM 1207 C C . LEU A 1 161 ? -7.926 -5.644 8.846 1.00 87.88 161 LEU A C 1
ATOM 1209 O O . LEU A 1 161 ? -7.652 -5.821 7.665 1.00 87.88 161 LEU A O 1
ATOM 1213 N N . ASP A 1 162 ? -9.016 -6.208 9.357 1.00 86.94 162 ASP A N 1
ATOM 1214 C CA . ASP A 1 162 ? -10.111 -6.716 8.526 1.00 86.94 162 ASP A CA 1
ATOM 1215 C C . ASP A 1 162 ? -11.042 -5.613 8.031 1.00 86.94 162 ASP A C 1
ATOM 1217 O O . ASP A 1 162 ? -11.197 -4.591 8.693 1.00 86.94 162 ASP A O 1
ATOM 1221 N N . ALA A 1 163 ? -11.660 -5.859 6.872 1.00 86.75 163 ALA A N 1
ATOM 1222 C CA . ALA A 1 163 ? -12.510 -4.904 6.170 1.00 86.75 163 ALA A CA 1
ATOM 1223 C C . ALA A 1 163 ? -13.632 -4.344 7.058 1.00 86.75 163 ALA A C 1
ATOM 1225 O O . ALA A 1 163 ? -13.885 -3.139 7.053 1.00 86.75 163 ALA A O 1
ATOM 1226 N N . ASP A 1 164 ? -14.259 -5.189 7.888 1.00 88.19 164 ASP A N 1
ATOM 1227 C CA . ASP A 1 164 ? -15.308 -4.751 8.816 1.00 88.19 164 ASP A CA 1
ATOM 1228 C C . ASP A 1 164 ? -14.751 -3.748 9.844 1.00 88.19 164 ASP A C 1
ATOM 1230 O O . ASP A 1 164 ? -15.377 -2.717 10.125 1.00 88.19 164 ASP A O 1
ATOM 1234 N N . THR A 1 165 ? -13.564 -4.023 10.394 1.00 88.38 165 THR A N 1
ATOM 1235 C CA . THR A 1 165 ? -12.878 -3.128 11.334 1.00 88.38 165 THR A CA 1
ATOM 1236 C C . THR A 1 165 ? -12.401 -1.841 10.656 1.00 88.38 165 THR A C 1
ATOM 1238 O O . THR A 1 165 ? -12.654 -0.763 11.197 1.00 88.38 165 THR A O 1
ATOM 1241 N N . GLN A 1 166 ? -11.772 -1.922 9.477 1.00 91.75 166 GLN A N 1
ATOM 1242 C CA . GLN A 1 166 ? -11.333 -0.752 8.704 1.00 91.75 166 GLN A CA 1
ATOM 1243 C C . GLN A 1 166 ? -12.514 0.184 8.436 1.00 91.75 166 GLN A C 1
ATOM 1245 O O . GLN A 1 166 ? -12.486 1.351 8.824 1.00 91.75 166 GLN A O 1
ATOM 1250 N N . LYS A 1 167 ? -13.602 -0.352 7.874 1.00 90.56 167 LYS A N 1
ATOM 1251 C CA . LYS A 1 167 ? -14.830 0.394 7.588 1.00 90.56 167 LYS A CA 1
ATOM 1252 C C . LYS A 1 167 ? -15.394 1.077 8.827 1.00 90.56 167 LYS A C 1
ATOM 1254 O O . LYS A 1 167 ? -15.696 2.267 8.794 1.00 90.56 167 LYS A O 1
ATOM 1259 N N . SER A 1 168 ? -15.494 0.338 9.931 1.00 88.31 168 SER A N 1
ATOM 1260 C CA . SER A 1 168 ? -16.019 0.873 11.191 1.00 88.31 168 SER A CA 1
ATOM 1261 C C . SER A 1 168 ? -15.179 2.040 11.723 1.00 88.31 168 SER A C 1
ATOM 1263 O O . SER A 1 168 ? -15.723 2.963 12.322 1.00 88.31 168 SER A O 1
ATOM 1265 N N . ILE A 1 169 ? -13.858 2.006 11.521 1.00 89.56 169 ILE A N 1
ATOM 1266 C CA . ILE A 1 169 ? -12.954 3.092 11.911 1.00 89.56 169 ILE A CA 1
ATOM 1267 C C . ILE A 1 169 ? -13.117 4.297 10.979 1.00 89.56 169 ILE A C 1
ATOM 1269 O O . ILE A 1 169 ? -13.275 5.412 11.475 1.00 89.56 169 ILE A O 1
ATOM 1273 N N . ILE A 1 170 ? -13.111 4.086 9.658 1.00 90.12 170 ILE A N 1
ATOM 1274 C CA . ILE A 1 170 ? -13.253 5.152 8.651 1.00 90.12 170 ILE A CA 1
ATOM 1275 C C . ILE A 1 170 ? -14.554 5.943 8.844 1.00 90.12 170 ILE A C 1
ATOM 1277 O O . ILE A 1 170 ? -14.548 7.173 8.773 1.00 90.12 170 ILE A O 1
ATOM 1281 N N . GLU A 1 171 ? -15.655 5.259 9.169 1.00 86.69 171 GLU A N 1
ATOM 1282 C CA . GLU A 1 171 ? -16.945 5.899 9.451 1.00 86.69 171 GLU A CA 1
ATOM 1283 C C . GLU A 1 171 ? -16.918 6.792 10.713 1.00 86.69 171 GLU A C 1
ATOM 1285 O O . GLU A 1 171 ? -17.665 7.773 10.785 1.00 86.69 171 GLU A O 1
ATOM 1290 N N . ASP A 1 172 ? -16.049 6.499 11.689 1.00 86.31 172 ASP A N 1
ATOM 1291 C CA . ASP A 1 172 ? -15.978 7.200 12.981 1.00 86.31 172 ASP A CA 1
ATOM 1292 C C . ASP A 1 172 ? -14.941 8.348 13.009 1.00 86.31 172 ASP A C 1
ATOM 1294 O O . ASP A 1 172 ? -15.132 9.312 13.758 1.00 86.31 172 ASP A O 1
ATOM 1298 N N . ILE A 1 173 ? -13.859 8.285 12.215 1.00 86.62 173 ILE A N 1
ATOM 1299 C CA . ILE A 1 173 ? -12.766 9.290 12.234 1.00 86.62 173 ILE A CA 1
ATOM 1300 C C . ILE A 1 173 ? -13.046 10.554 11.400 1.00 86.62 173 ILE A C 1
ATOM 1302 O O . ILE A 1 173 ? -12.359 11.569 11.539 1.00 86.62 173 ILE A O 1
ATOM 1306 N N . GLY A 1 174 ? -14.089 10.521 10.568 1.00 87.19 174 GLY A N 1
ATOM 1307 C CA . GLY A 1 174 ? -14.516 11.640 9.728 1.00 87.19 174 GLY A CA 1
ATOM 1308 C C . GLY A 1 174 ? -13.785 11.731 8.384 1.00 87.19 174 GLY A C 1
ATOM 1309 O O . GLY A 1 174 ? -12.643 11.311 8.242 1.00 87.19 174 GLY A O 1
ATOM 1310 N N . THR A 1 175 ? -14.466 12.311 7.391 1.00 91.38 175 THR A N 1
ATOM 1311 C CA . THR A 1 175 ? -14.084 12.256 5.968 1.00 91.38 175 THR A CA 1
ATOM 1312 C C . THR A 1 175 ? -12.708 12.842 5.654 1.00 91.38 175 THR A C 1
ATOM 1314 O O . THR A 1 175 ? -11.957 12.207 4.932 1.00 91.38 175 THR A O 1
ATOM 1317 N N . GLU A 1 176 ? -12.366 14.015 6.196 1.00 91.19 176 GLU A N 1
ATOM 1318 C CA . GLU A 1 176 ? -11.074 14.679 5.934 1.00 91.19 176 GLU A CA 1
ATOM 1319 C C . GLU A 1 176 ? -9.909 13.810 6.426 1.00 91.19 176 GLU A C 1
ATOM 1321 O O . GLU A 1 176 ? -9.024 13.457 5.658 1.00 91.19 176 GLU A O 1
ATOM 1326 N N . ARG A 1 177 ? -9.974 13.349 7.683 1.00 91.25 177 ARG A N 1
ATOM 1327 C CA . ARG A 1 177 ? -8.933 12.488 8.255 1.00 91.25 177 ARG A CA 1
ATOM 1328 C C . ARG A 1 177 ? -8.862 11.125 7.573 1.00 91.25 177 ARG A C 1
ATOM 1330 O O . ARG A 1 177 ? -7.778 10.580 7.422 1.00 91.25 177 ARG A O 1
ATOM 1337 N N . ALA A 1 178 ? -10.008 10.553 7.216 1.00 93.81 178 ALA A N 1
ATOM 1338 C CA . ALA A 1 178 ? -10.050 9.305 6.472 1.00 93.81 178 ALA A CA 1
ATOM 1339 C C . ALA A 1 178 ?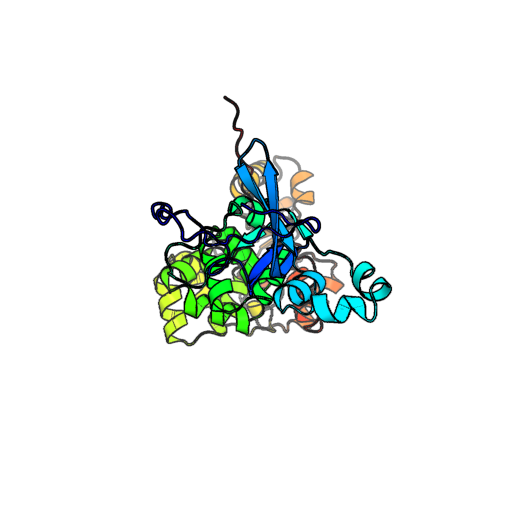 -9.396 9.454 5.094 1.00 93.81 178 ALA A C 1
ATOM 1341 O O . ALA A 1 178 ? -8.650 8.569 4.702 1.00 93.81 178 ALA A O 1
ATOM 1342 N N . ALA A 1 179 ? -9.636 10.564 4.390 1.00 94.81 179 ALA A N 1
ATOM 1343 C CA . ALA A 1 179 ? -8.983 10.841 3.118 1.00 94.81 179 ALA A CA 1
ATOM 1344 C C . ALA A 1 179 ? -7.461 10.947 3.284 1.00 94.81 179 ALA A C 1
ATOM 1346 O O . ALA A 1 179 ? -6.758 10.233 2.580 1.00 94.81 179 ALA A O 1
ATOM 1347 N N . ASP A 1 180 ? -6.976 11.729 4.258 1.00 93.31 180 ASP A N 1
ATOM 1348 C CA . ASP A 1 180 ? -5.536 11.871 4.535 1.00 93.31 180 ASP A CA 1
ATOM 1349 C C . ASP A 1 180 ? -4.859 10.515 4.801 1.00 93.31 180 ASP A C 1
ATOM 1351 O O . ASP A 1 180 ? -3.780 10.251 4.287 1.00 93.31 180 ASP A O 1
ATOM 1355 N N . ILE A 1 181 ? -5.495 9.637 5.587 1.00 94.12 181 ILE A N 1
ATOM 1356 C CA . ILE A 1 181 ? -4.929 8.316 5.896 1.00 94.12 181 ILE A CA 1
ATOM 1357 C C . ILE A 1 181 ? -4.969 7.400 4.670 1.00 94.12 181 ILE A C 1
ATOM 1359 O O . ILE A 1 181 ? -4.002 6.697 4.415 1.00 94.12 181 ILE A O 1
ATOM 1363 N N . ILE A 1 182 ? -6.071 7.393 3.912 1.00 94.38 182 ILE A N 1
ATOM 1364 C CA . ILE A 1 182 ? -6.203 6.541 2.720 1.00 94.38 182 ILE A CA 1
ATOM 1365 C C . ILE A 1 182 ? -5.227 6.978 1.614 1.00 94.38 182 ILE A C 1
ATOM 1367 O O . ILE A 1 182 ? -4.810 6.140 0.825 1.00 94.38 182 ILE A O 1
ATOM 1371 N N . GLU A 1 183 ? -4.836 8.255 1.547 1.00 92.12 183 GLU A N 1
ATOM 1372 C CA . GLU A 1 183 ? -3.792 8.708 0.612 1.00 92.12 183 GLU A CA 1
ATOM 1373 C C . GLU A 1 183 ? -2.408 8.127 0.895 1.00 92.12 183 GLU A C 1
ATOM 1375 O O . GLU A 1 183 ? -1.604 8.036 -0.028 1.00 92.12 183 GLU A O 1
ATOM 1380 N N . GLU A 1 184 ? -2.131 7.767 2.147 1.00 90.94 184 GLU A N 1
ATOM 1381 C CA . GLU A 1 184 ? -0.851 7.191 2.567 1.00 90.94 184 GLU A CA 1
ATOM 1382 C C . GLU A 1 184 ? -0.876 5.651 2.559 1.00 90.94 184 GLU A C 1
ATOM 1384 O O . GLU A 1 184 ? 0.125 5.039 2.912 1.00 90.94 184 GLU A O 1
ATOM 1389 N N . MET A 1 185 ? -2.007 5.029 2.203 1.00 91.00 185 MET A N 1
ATOM 1390 C CA . MET A 1 185 ? -2.119 3.573 2.059 1.00 91.00 185 MET A CA 1
ATOM 1391 C C . MET A 1 185 ? -1.592 3.106 0.702 1.00 91.00 185 MET A C 1
ATOM 1393 O O . MET A 1 185 ? -1.701 3.827 -0.295 1.00 91.00 185 MET A O 1
ATOM 1397 N N . ASP A 1 186 ? -1.145 1.853 0.647 1.00 87.44 186 ASP A N 1
ATOM 1398 C CA . ASP A 1 186 ? -0.883 1.167 -0.615 1.00 87.44 186 ASP A CA 1
ATOM 1399 C C . ASP A 1 186 ? -2.135 1.205 -1.518 1.00 87.44 186 ASP A C 1
ATOM 1401 O O . ASP A 1 186 ? -3.275 0.991 -1.086 1.00 87.44 186 ASP A O 1
ATOM 1405 N N . SER A 1 187 ? -1.937 1.546 -2.796 1.00 89.06 187 SER A N 1
ATOM 1406 C CA . SER A 1 187 ? -3.040 1.868 -3.717 1.00 89.06 187 SER A CA 1
ATOM 1407 C C . SER A 1 187 ? -4.065 0.736 -3.923 1.00 89.06 187 SER A C 1
ATOM 1409 O O . SER A 1 187 ? -5.246 1.015 -4.148 1.00 89.06 187 SER A O 1
ATOM 1411 N N . ASP A 1 188 ? -3.643 -0.524 -3.818 1.00 87.12 188 ASP A N 1
ATOM 1412 C CA . ASP A 1 188 ? -4.493 -1.716 -3.833 1.00 87.12 188 ASP A CA 1
ATOM 1413 C C . ASP A 1 188 ? -5.325 -1.845 -2.550 1.00 87.12 188 ASP A C 1
ATOM 1415 O O . ASP A 1 188 ? -6.550 -1.946 -2.634 1.00 87.12 188 ASP A O 1
ATOM 1419 N N . ASP A 1 189 ? -4.716 -1.713 -1.368 1.00 90.00 189 ASP A N 1
ATOM 1420 C CA . ASP A 1 189 ? -5.451 -1.741 -0.094 1.00 90.00 189 ASP A CA 1
ATOM 1421 C C . ASP A 1 189 ? -6.446 -0.579 0.029 1.00 90.00 189 ASP A C 1
ATOM 1423 O O . ASP A 1 189 ? -7.565 -0.734 0.534 1.00 90.00 189 ASP A O 1
ATOM 1427 N N . ALA A 1 190 ? -6.052 0.606 -0.438 1.00 92.56 190 ALA A N 1
ATOM 1428 C CA . ALA A 1 190 ? -6.916 1.775 -0.502 1.00 92.56 190 ALA A CA 1
ATOM 1429 C C . ALA A 1 190 ? -8.115 1.530 -1.430 1.00 92.56 190 ALA A C 1
ATOM 1431 O O . ALA A 1 190 ? -9.247 1.905 -1.100 1.00 92.56 190 ALA A O 1
ATOM 1432 N N . ALA A 1 191 ? -7.892 0.897 -2.586 1.00 91.56 191 ALA A N 1
ATOM 1433 C CA . ALA A 1 191 ? -8.957 0.545 -3.517 1.00 91.56 191 ALA A CA 1
ATOM 1434 C C . ALA A 1 191 ? -9.920 -0.490 -2.914 1.00 91.56 191 ALA A C 1
ATOM 1436 O O . ALA A 1 191 ? -11.138 -0.298 -3.004 1.00 91.56 191 ALA A O 1
ATOM 1437 N N . ASP A 1 192 ? -9.402 -1.517 -2.241 1.00 89.00 192 ASP A N 1
ATOM 1438 C CA . ASP A 1 192 ? -10.202 -2.537 -1.556 1.00 89.00 192 ASP A CA 1
ATOM 1439 C C . ASP A 1 192 ? -11.064 -1.925 -0.443 1.00 89.00 192 ASP A C 1
ATOM 1441 O O . ASP A 1 192 ? -12.280 -2.138 -0.388 1.00 89.00 192 ASP A O 1
ATOM 1445 N N . LEU A 1 193 ? -10.476 -1.066 0.396 1.00 91.94 193 LEU A N 1
ATOM 1446 C CA . LEU A 1 193 ? -11.210 -0.341 1.433 1.00 91.94 193 LEU A CA 1
ATOM 1447 C C . LEU A 1 193 ? -12.316 0.540 0.837 1.00 91.94 193 LEU A C 1
ATOM 14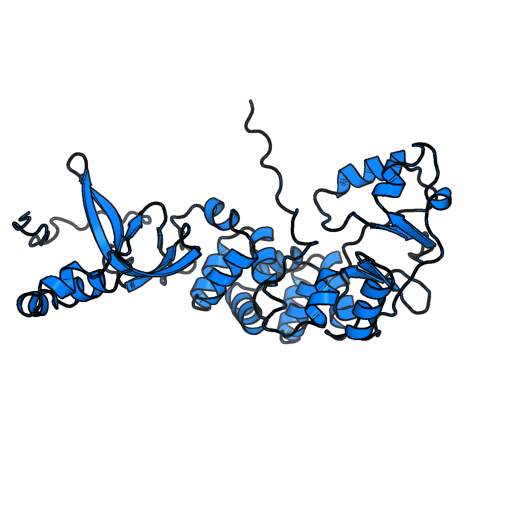49 O O . LEU A 1 193 ? -13.444 0.547 1.333 1.00 91.94 193 LEU A O 1
ATOM 1453 N N . LEU A 1 194 ? -12.024 1.275 -0.239 1.00 92.56 194 LEU A N 1
ATOM 1454 C CA . LEU A 1 194 ? -13.010 2.119 -0.916 1.00 92.56 194 LEU A CA 1
ATOM 1455 C C . LEU A 1 194 ? -14.147 1.304 -1.549 1.00 92.56 194 LEU A C 1
ATOM 1457 O O . LEU A 1 194 ? -15.283 1.787 -1.571 1.00 92.56 194 LEU A O 1
ATOM 1461 N N . ALA A 1 195 ? -13.871 0.097 -2.047 1.00 89.69 195 ALA A N 1
ATOM 1462 C CA . ALA A 1 195 ? -14.867 -0.790 -2.648 1.00 89.69 195 ALA A CA 1
ATOM 1463 C C . ALA A 1 195 ? -15.887 -1.332 -1.625 1.00 89.69 195 ALA A C 1
ATOM 1465 O O . ALA A 1 195 ? -17.039 -1.599 -1.977 1.00 89.69 195 ALA A O 1
ATOM 1466 N N . GLU A 1 196 ? -15.500 -1.434 -0.351 1.00 88.25 196 GLU A N 1
ATOM 1467 C CA . GLU A 1 196 ? -16.369 -1.858 0.759 1.00 88.25 196 GLU A CA 1
ATOM 1468 C C . GLU A 1 196 ? -17.296 -0.741 1.284 1.00 88.25 196 GLU A C 1
ATOM 1470 O O . GLU A 1 196 ? -18.245 -0.979 2.059 1.00 88.25 196 GLU A O 1
ATOM 1475 N N . LEU A 1 197 ? -17.047 0.506 0.875 1.00 90.19 197 LEU A N 1
ATOM 1476 C CA . LEU A 1 197 ? -17.819 1.670 1.290 1.00 90.19 197 LEU A CA 1
ATOM 1477 C C . LEU A 1 197 ? -19.017 1.939 0.364 1.00 90.19 197 LEU A C 1
ATOM 1479 O O . LEU A 1 197 ? -18.997 1.641 -0.829 1.00 90.19 197 LEU A O 1
ATOM 1483 N N . PRO A 1 198 ? -20.097 2.547 0.888 1.00 90.81 198 PRO A N 1
ATOM 1484 C CA . PRO A 1 198 ? -21.173 3.068 0.052 1.00 90.81 198 PRO A CA 1
ATOM 1485 C C . PRO A 1 198 ? -20.667 4.090 -0.984 1.00 90.81 198 PRO A C 1
ATOM 1487 O O . PRO A 1 198 ? -19.835 4.937 -0.658 1.00 90.81 198 PRO A O 1
ATOM 1490 N N . GLU A 1 199 ? -21.221 4.071 -2.205 1.00 90.06 199 GLU A N 1
ATOM 1491 C CA . GLU A 1 199 ? -20.804 4.954 -3.319 1.00 90.06 199 GLU A CA 1
ATOM 1492 C C . GLU A 1 199 ? -20.783 6.451 -2.946 1.00 90.06 199 GLU A C 1
ATOM 1494 O O . GLU A 1 199 ? -19.959 7.224 -3.446 1.00 90.06 199 GLU A O 1
ATOM 1499 N N . ASP A 1 200 ? -21.691 6.889 -2.068 1.00 91.56 200 ASP A N 1
ATOM 1500 C CA . ASP A 1 200 ? -21.763 8.270 -1.596 1.00 91.56 200 ASP A CA 1
ATOM 1501 C C . ASP A 1 200 ? -20.608 8.638 -0.660 1.00 91.56 200 ASP A C 1
ATOM 1503 O O . ASP A 1 200 ? -20.101 9.757 -0.755 1.00 91.56 200 ASP A O 1
ATOM 1507 N N . GLN A 1 201 ? -20.167 7.714 0.197 1.00 90.94 201 GLN A N 1
ATOM 1508 C CA . GLN A 1 201 ? -18.984 7.903 1.040 1.00 90.94 201 GLN A CA 1
ATOM 1509 C C . GLN A 1 201 ? -17.701 7.838 0.211 1.00 90.94 201 GLN A C 1
ATOM 1511 O O . GLN A 1 201 ? -16.847 8.711 0.346 1.00 90.94 201 GLN A O 1
ATOM 1516 N N . GLN A 1 202 ? -17.604 6.873 -0.706 1.00 92.88 202 GLN A N 1
ATOM 1517 C CA . GLN A 1 202 ? -16.475 6.750 -1.626 1.00 92.88 202 GLN A CA 1
ATOM 1518 C C . GLN A 1 202 ? -16.255 8.055 -2.408 1.00 92.88 202 GLN A C 1
ATOM 1520 O O . GLN A 1 202 ? -15.146 8.581 -2.477 1.00 92.88 202 GLN A O 1
ATOM 1525 N N . SER A 1 203 ? -17.337 8.621 -2.951 1.00 91.75 203 SER A N 1
ATOM 1526 C CA . SER A 1 203 ? -17.291 9.881 -3.699 1.00 91.75 203 SER A CA 1
ATOM 1527 C C . SER A 1 203 ? -16.861 11.071 -2.840 1.00 91.75 203 SER A C 1
ATOM 1529 O O . SER A 1 203 ? -16.241 11.992 -3.365 1.00 91.75 203 SER A O 1
ATOM 1531 N N . GLN A 1 204 ? -17.210 11.079 -1.549 1.00 94.12 204 GLN A N 1
ATOM 1532 C CA . GLN A 1 204 ? -16.792 12.125 -0.615 1.00 94.12 204 GLN A CA 1
ATOM 1533 C C . GLN A 1 204 ? -15.300 12.016 -0.300 1.00 94.12 204 GLN A C 1
ATOM 1535 O O . GLN A 1 204 ? -14.600 13.014 -0.420 1.00 94.12 204 GLN A O 1
ATOM 1540 N N . LEU A 1 205 ? -14.806 10.816 0.017 1.00 94.31 205 LEU A N 1
ATOM 1541 C CA . LEU A 1 205 ? -13.384 10.582 0.289 1.00 94.31 205 LEU A CA 1
ATOM 1542 C C . LEU A 1 205 ? -12.520 10.964 -0.920 1.00 94.31 205 LEU A C 1
ATOM 1544 O O . LEU A 1 205 ? -11.639 11.807 -0.803 1.00 94.31 205 LEU A O 1
ATOM 1548 N N . LEU A 1 206 ? -12.865 10.469 -2.113 1.00 93.31 206 LEU A N 1
ATOM 1549 C CA . LEU A 1 206 ? -12.166 10.793 -3.364 1.00 93.31 206 LEU A CA 1
ATOM 1550 C C . LEU A 1 206 ? -12.223 12.281 -3.757 1.00 93.31 206 LEU A C 1
ATOM 1552 O O . LEU A 1 206 ? -11.518 12.690 -4.681 1.00 93.31 206 LEU A O 1
ATOM 1556 N N . ALA A 1 207 ? -13.127 13.067 -3.168 1.00 94.25 207 ALA A N 1
ATOM 1557 C CA . ALA A 1 207 ? -13.240 14.502 -3.427 1.00 94.25 207 ALA A CA 1
ATOM 1558 C C . ALA A 1 207 ? -12.398 15.348 -2.463 1.00 94.25 207 ALA A C 1
ATOM 1560 O O . ALA A 1 207 ? -12.018 16.457 -2.837 1.00 94.25 207 ALA A O 1
ATOM 1561 N N . GLU A 1 208 ? -12.129 14.840 -1.259 1.00 94.88 208 GLU A N 1
ATOM 1562 C CA . GLU A 1 208 ? -11.200 15.462 -0.308 1.00 94.88 208 GLU A CA 1
ATOM 1563 C C . GLU A 1 208 ? -9.738 15.159 -0.667 1.00 94.88 208 GLU A C 1
ATOM 1565 O O . GLU A 1 208 ? -8.851 15.935 -0.323 1.00 94.88 208 GLU A O 1
ATOM 1570 N N . MET A 1 209 ? -9.504 14.081 -1.421 1.00 93.81 209 MET A N 1
ATOM 1571 C CA . MET A 1 209 ? -8.174 13.677 -1.859 1.00 93.81 209 MET A CA 1
ATOM 1572 C C . MET A 1 209 ? -7.567 14.568 -2.953 1.00 93.81 209 MET A C 1
ATOM 1574 O O . MET A 1 209 ? -8.260 15.229 -3.738 1.00 93.81 209 MET A O 1
ATOM 1578 N N . ASN A 1 210 ? -6.245 14.515 -3.084 1.00 92.62 210 ASN A N 1
ATOM 1579 C CA . ASN A 1 210 ? -5.513 15.102 -4.189 1.00 92.62 210 ASN A CA 1
ATOM 1580 C C . ASN A 1 210 ? -5.919 14.455 -5.534 1.00 92.62 210 ASN A C 1
ATOM 1582 O O . ASN A 1 210 ? -6.242 13.270 -5.630 1.00 92.62 210 ASN A O 1
ATOM 1586 N N . GLU A 1 211 ? -5.923 15.256 -6.607 1.00 91.06 211 GLU A N 1
ATOM 1587 C CA . GLU A 1 211 ? -6.477 14.845 -7.909 1.00 91.06 211 GLU A CA 1
ATOM 1588 C C . GLU A 1 211 ? -5.757 13.633 -8.520 1.00 91.06 211 GLU A C 1
ATOM 1590 O O . GLU A 1 211 ? -6.384 12.857 -9.244 1.00 91.06 211 GLU A O 1
ATOM 1595 N N . PHE A 1 212 ? -4.462 13.483 -8.232 1.00 87.75 212 PHE A N 1
ATOM 1596 C CA . PHE A 1 212 ? -3.637 12.405 -8.760 1.00 87.75 212 PHE A CA 1
ATOM 1597 C C . PHE A 1 212 ? -4.008 11.069 -8.106 1.00 87.75 212 PHE A C 1
ATOM 1599 O O . PHE A 1 212 ? -4.520 10.195 -8.806 1.00 87.75 212 PHE A O 1
ATOM 1606 N N . THR A 1 213 ? -3.893 10.966 -6.778 1.00 88.06 213 THR A N 1
ATOM 1607 C CA . THR A 1 213 ? -4.240 9.759 -6.009 1.00 88.06 213 THR A CA 1
ATOM 1608 C C . THR A 1 213 ? -5.709 9.381 -6.203 1.00 88.06 213 THR A C 1
ATOM 1610 O O . THR A 1 213 ? -6.039 8.237 -6.504 1.00 88.06 213 THR A O 1
ATOM 1613 N N . ALA A 1 214 ? -6.623 10.359 -6.170 1.00 92.25 214 ALA A N 1
ATOM 1614 C CA . ALA A 1 214 ? -8.037 10.100 -6.441 1.00 92.25 214 ALA A CA 1
ATOM 1615 C C . ALA A 1 214 ? -8.291 9.603 -7.877 1.00 92.25 214 ALA A C 1
ATOM 1617 O O . ALA A 1 214 ? -9.306 8.959 -8.147 1.00 92.25 214 ALA A O 1
ATOM 1618 N N . GLY A 1 215 ? -7.439 9.968 -8.836 1.00 90.94 215 GLY A N 1
ATOM 1619 C CA . GLY A 1 215 ? -7.476 9.450 -10.201 1.00 90.94 215 GLY A CA 1
ATOM 1620 C C . GLY A 1 215 ? -7.102 7.972 -10.250 1.00 90.94 215 GLY A C 1
ATOM 1621 O O . GLY A 1 215 ? -7.871 7.179 -10.792 1.00 90.94 215 GLY A O 1
ATOM 1622 N N . GLU A 1 216 ? -5.977 7.616 -9.631 1.00 89.00 216 GLU A N 1
ATOM 1623 C CA . GLU A 1 216 ? -5.468 6.241 -9.557 1.00 89.00 216 GLU A CA 1
ATOM 1624 C C . GLU A 1 216 ? -6.465 5.310 -8.862 1.00 89.00 216 GLU A C 1
ATOM 1626 O O . GLU A 1 216 ? -6.894 4.316 -9.450 1.00 89.00 216 GLU A O 1
ATOM 1631 N N . LEU A 1 217 ? -6.967 5.693 -7.684 1.00 91.81 217 LEU A N 1
ATOM 1632 C CA . LEU A 1 217 ? -7.941 4.887 -6.941 1.00 91.81 217 LEU A CA 1
ATOM 1633 C C . LEU A 1 217 ? -9.260 4.702 -7.706 1.00 91.81 217 LEU A C 1
ATOM 1635 O O . LEU A 1 217 ? -9.856 3.626 -7.680 1.00 91.81 217 LEU A O 1
ATOM 1639 N N . ARG A 1 218 ? -9.722 5.712 -8.460 1.00 90.62 218 ARG A N 1
ATOM 1640 C CA . ARG A 1 218 ? -10.908 5.555 -9.328 1.00 90.62 218 ARG A CA 1
ATOM 1641 C C . ARG A 1 218 ? -10.694 4.530 -10.431 1.00 90.62 218 ARG A C 1
ATOM 1643 O O . ARG A 1 218 ? -11.675 3.951 -10.900 1.00 90.62 218 ARG A O 1
ATOM 1650 N N . ASP A 1 219 ? -9.467 4.370 -10.906 1.00 88.19 219 ASP A N 1
ATOM 1651 C CA . ASP A 1 219 ? -9.142 3.374 -11.916 1.00 88.19 219 ASP A CA 1
ATOM 1652 C C . ASP A 1 219 ? -9.004 1.980 -11.300 1.00 88.19 219 ASP A C 1
ATOM 1654 O O . ASP A 1 219 ? -9.525 1.033 -11.889 1.00 88.19 219 ASP A O 1
ATOM 1658 N N . LEU A 1 220 ? -8.429 1.871 -10.099 1.00 89.56 220 LEU A N 1
ATOM 1659 C CA . LEU A 1 220 ? -8.249 0.604 -9.385 1.00 89.56 220 LEU A CA 1
ATOM 1660 C C . LEU A 1 220 ? -9.562 -0.015 -8.886 1.00 89.56 220 LEU A C 1
ATOM 1662 O O . LEU A 1 220 ? -9.811 -1.189 -9.146 1.00 89.56 220 LEU A O 1
ATOM 1666 N N . VAL A 1 221 ? -10.474 0.775 -8.302 1.00 89.94 221 VAL A N 1
ATOM 1667 C CA . VAL A 1 221 ? -11.759 0.269 -7.755 1.00 89.94 221 VAL A CA 1
ATOM 1668 C C . VAL A 1 221 ? -12.661 -0.386 -8.826 1.00 89.94 221 VAL A C 1
ATOM 1670 O O . VAL A 1 221 ? -13.655 -1.044 -8.523 1.00 89.94 221 VAL A O 1
ATOM 1673 N N . LYS A 1 222 ? -12.351 -0.221 -10.117 1.00 88.94 222 LYS A N 1
ATOM 1674 C CA . LYS A 1 222 ? -13.090 -0.870 -11.213 1.00 88.94 222 LYS A CA 1
ATOM 1675 C C . LYS A 1 222 ? -12.763 -2.357 -11.355 1.00 88.94 222 LYS A C 1
ATOM 1677 O O . LYS A 1 222 ? -13.554 -3.074 -11.975 1.00 88.94 222 LYS A O 1
ATOM 1682 N N . TYR A 1 223 ? -11.606 -2.797 -10.868 1.00 89.94 223 TYR A N 1
ATOM 1683 C CA . TYR A 1 223 ? -11.166 -4.181 -10.983 1.00 89.94 223 TYR A CA 1
ATOM 1684 C C . TYR A 1 223 ? -11.778 -5.052 -9.887 1.00 89.94 223 TYR A C 1
ATOM 1686 O O . TYR A 1 223 ? -12.273 -4.574 -8.872 1.00 89.94 223 TYR A O 1
ATOM 1694 N N . GLN A 1 224 ? -11.807 -6.360 -10.130 1.00 86.56 224 GLN A N 1
ATOM 1695 C CA . GLN A 1 224 ? -12.310 -7.313 -9.147 1.00 86.56 224 GLN A CA 1
ATOM 1696 C C . GLN A 1 224 ? -11.186 -7.680 -8.175 1.00 86.56 224 GLN A C 1
ATOM 1698 O O . GLN A 1 224 ? -10.098 -8.025 -8.631 1.00 86.56 224 GLN A O 1
ATOM 1703 N N . GLU A 1 225 ? -11.481 -7.710 -6.875 1.00 82.50 225 GLU A N 1
ATOM 1704 C CA . GLU A 1 225 ? -10.550 -8.054 -5.780 1.00 82.50 225 GLU A CA 1
ATOM 1705 C C . GLU A 1 225 ? -9.674 -9.289 -6.091 1.00 82.50 225 GLU A C 1
ATOM 1707 O O . GLU A 1 225 ? -8.467 -9.298 -5.891 1.00 82.50 225 GLU A O 1
ATOM 1712 N N . HIS A 1 226 ? -10.250 -10.346 -6.676 1.00 88.56 226 HIS A N 1
ATOM 1713 C CA . HIS A 1 226 ? -9.534 -11.598 -6.974 1.00 88.56 226 HIS A CA 1
ATOM 1714 C C . HIS A 1 226 ? -8.943 -11.673 -8.395 1.00 88.56 226 HIS A C 1
ATOM 1716 O O . HIS A 1 226 ? -8.867 -12.756 -8.992 1.00 88.56 226 HIS A O 1
ATOM 1722 N N . THR A 1 227 ? -8.534 -10.536 -8.955 1.00 94.56 227 THR A N 1
ATOM 1723 C CA . THR A 1 227 ? -7.875 -10.431 -10.269 1.00 94.56 227 THR A CA 1
ATOM 1724 C C . THR A 1 227 ? -6.562 -9.663 -10.169 1.00 94.56 227 THR A C 1
ATOM 1726 O O . THR A 1 227 ? -6.325 -8.973 -9.185 1.00 94.56 227 THR A O 1
ATOM 1729 N N . ALA A 1 228 ? -5.706 -9.750 -11.190 1.00 95.50 228 ALA A N 1
ATOM 1730 C CA . ALA A 1 228 ? -4.450 -9.006 -11.238 1.00 95.50 228 ALA A CA 1
ATOM 1731 C C . ALA A 1 228 ? -4.659 -7.499 -11.041 1.00 95.50 228 ALA A C 1
ATOM 1733 O O . ALA A 1 228 ? -3.854 -6.870 -10.376 1.00 95.50 228 ALA A O 1
ATOM 1734 N N . GLY A 1 229 ? -5.735 -6.934 -11.595 1.00 93.56 229 GLY A N 1
ATOM 1735 C CA . GLY A 1 229 ? -6.072 -5.523 -11.442 1.00 93.56 229 GLY A CA 1
ATOM 1736 C C . GLY A 1 229 ? -6.570 -5.146 -10.046 1.00 93.56 229 GLY A C 1
ATOM 1737 O O . GLY A 1 229 ? -6.438 -3.989 -9.674 1.00 93.56 229 GLY A O 1
ATOM 1738 N N . GLY A 1 230 ? -7.132 -6.097 -9.292 1.00 91.12 230 GLY A N 1
ATOM 1739 C CA . GLY A 1 230 ? -7.496 -5.891 -7.885 1.00 91.12 230 GLY A CA 1
ATOM 1740 C C . GLY A 1 230 ? -6.294 -6.003 -6.948 1.00 91.12 230 GLY A C 1
ATOM 1741 O O . GLY A 1 230 ? -6.221 -5.282 -5.972 1.00 91.12 230 GLY A O 1
ATOM 1742 N N . LEU A 1 231 ? -5.321 -6.854 -7.289 1.00 91.62 231 LEU A N 1
ATOM 1743 C CA . LEU A 1 231 ? -4.101 -7.073 -6.500 1.00 91.62 231 LEU A CA 1
ATOM 1744 C C . LEU A 1 231 ? -2.925 -6.163 -6.887 1.00 91.62 231 LEU A C 1
ATOM 1746 O O . LEU A 1 231 ? -1.811 -6.386 -6.415 1.00 91.62 231 LEU A O 1
ATOM 1750 N N . MET A 1 232 ? -3.089 -5.267 -7.864 1.00 93.62 232 MET A N 1
ATOM 1751 C CA . MET A 1 232 ? -1.964 -4.473 -8.356 1.00 93.62 232 MET A CA 1
ATOM 1752 C C . MET A 1 232 ? -1.866 -3.143 -7.634 1.00 93.62 232 MET A C 1
ATOM 1754 O O . MET A 1 232 ? -2.842 -2.404 -7.556 1.00 93.62 232 MET A O 1
ATOM 1758 N N . THR A 1 233 ? -0.642 -2.781 -7.278 1.00 89.88 233 THR A N 1
ATOM 1759 C CA . THR A 1 233 ? -0.303 -1.425 -6.861 1.00 89.88 233 THR A CA 1
ATOM 1760 C C . THR A 1 233 ? 0.212 -0.601 -8.047 1.00 89.88 233 THR A C 1
ATOM 1762 O O . THR A 1 233 ? 0.888 -1.115 -8.957 1.00 89.88 233 THR A O 1
ATOM 1765 N N . THR A 1 234 ? -0.095 0.696 -8.060 1.00 89.12 234 THR A N 1
ATOM 1766 C CA . THR A 1 234 ? 0.466 1.674 -9.005 1.00 89.12 234 THR A CA 1
ATOM 1767 C C . THR A 1 234 ? 1.838 2.199 -8.575 1.00 89.12 234 THR A C 1
ATOM 1769 O O . THR A 1 234 ? 2.531 2.819 -9.388 1.00 89.12 234 THR A O 1
ATOM 1772 N N . ASP A 1 235 ? 2.298 1.863 -7.367 1.00 85.12 235 ASP A N 1
ATOM 1773 C CA . ASP A 1 235 ? 3.570 2.321 -6.801 1.00 85.12 235 ASP A CA 1
ATOM 1774 C C . ASP A 1 235 ? 4.764 1.485 -7.270 1.00 85.12 235 ASP A C 1
ATOM 1776 O O . ASP A 1 235 ? 5.428 0.756 -6.531 1.00 85.12 235 ASP A O 1
ATOM 1780 N N . TYR A 1 236 ? 5.078 1.614 -8.558 1.00 88.19 236 TYR A N 1
ATOM 1781 C CA . TYR A 1 236 ? 6.230 0.966 -9.176 1.00 88.19 236 TYR A CA 1
ATOM 1782 C C . TYR A 1 236 ? 7.192 1.962 -9.819 1.00 88.19 236 TYR A C 1
ATOM 1784 O O . TYR A 1 236 ? 6.832 2.992 -10.394 1.00 88.19 236 TYR A O 1
ATOM 1792 N N . VAL A 1 237 ? 8.478 1.610 -9.804 1.00 89.50 237 VAL A N 1
ATOM 1793 C CA . VAL A 1 237 ? 9.503 2.435 -10.441 1.00 89.50 237 VAL A CA 1
ATOM 1794 C C . VAL A 1 237 ? 9.542 2.184 -11.943 1.00 89.50 237 VAL A C 1
ATOM 1796 O O . VAL A 1 237 ? 9.895 1.091 -12.397 1.00 89.50 237 VAL A O 1
ATOM 1799 N N . TRP A 1 238 ? 9.308 3.237 -12.724 1.00 91.50 238 TRP A N 1
ATOM 1800 C CA . TRP A 1 238 ? 9.509 3.225 -14.170 1.00 91.50 238 TRP A CA 1
ATOM 1801 C C . TRP A 1 238 ? 10.606 4.192 -14.635 1.00 91.50 238 TRP A C 1
ATOM 1803 O O . TRP A 1 238 ? 10.891 5.219 -14.013 1.00 91.50 238 TRP A O 1
ATOM 1813 N N . ILE A 1 239 ? 11.260 3.853 -15.749 1.00 93.38 239 ILE A N 1
ATOM 1814 C CA . ILE A 1 239 ? 12.366 4.617 -16.336 1.00 93.38 239 ILE A CA 1
ATOM 1815 C C . ILE A 1 239 ? 12.327 4.607 -17.867 1.00 93.38 239 ILE A C 1
ATOM 1817 O O . ILE A 1 239 ? 11.783 3.708 -18.496 1.00 93.38 239 ILE A O 1
ATOM 1821 N N . LEU A 1 240 ? 12.983 5.593 -18.482 1.00 94.12 240 LEU A N 1
ATOM 1822 C CA . LEU A 1 240 ? 13.112 5.674 -19.940 1.00 94.12 240 LEU A CA 1
ATOM 1823 C C . LEU A 1 240 ? 14.363 4.937 -20.433 1.00 94.12 240 LEU A C 1
ATOM 1825 O O . LEU A 1 240 ? 15.450 5.082 -19.866 1.00 94.12 240 LEU A O 1
ATOM 1829 N N . SER A 1 241 ? 14.223 4.229 -21.552 1.00 94.00 241 SER A N 1
ATOM 1830 C CA . SER A 1 241 ? 15.245 3.347 -22.142 1.00 94.00 241 SER A CA 1
ATOM 1831 C C . SER A 1 241 ? 16.570 4.036 -22.516 1.00 94.00 241 SER A C 1
ATOM 1833 O O . SER A 1 241 ? 17.634 3.418 -22.472 1.00 94.00 241 SER A O 1
ATOM 1835 N N . HIS A 1 242 ? 16.531 5.336 -22.828 1.00 93.69 242 HIS A N 1
ATOM 1836 C CA . HIS A 1 242 ? 17.699 6.128 -23.233 1.00 93.69 242 HIS A CA 1
ATOM 1837 C C . HIS A 1 242 ? 18.532 6.669 -22.057 1.00 93.69 242 HIS A C 1
ATOM 1839 O O . HIS A 1 242 ? 19.531 7.361 -22.277 1.00 93.69 242 HIS A O 1
ATOM 1845 N N . ARG A 1 243 ? 18.116 6.443 -20.803 1.00 94.94 243 ARG A N 1
ATOM 1846 C CA . ARG A 1 243 ? 18.904 6.861 -19.634 1.00 94.94 243 ARG A CA 1
ATOM 1847 C C . ARG A 1 243 ? 20.142 5.981 -19.487 1.00 94.94 243 ARG A C 1
ATOM 1849 O O . ARG A 1 243 ? 20.164 4.841 -19.938 1.00 94.94 243 ARG A O 1
ATOM 1856 N N . THR A 1 244 ? 21.175 6.505 -18.832 1.00 97.88 244 THR A N 1
ATOM 1857 C CA . THR A 1 244 ? 22.334 5.700 -18.427 1.00 97.88 244 THR A CA 1
ATOM 1858 C C . THR A 1 244 ? 22.100 5.051 -17.067 1.00 97.88 244 THR A C 1
ATOM 1860 O O . THR A 1 244 ? 21.291 5.537 -16.265 1.00 97.88 244 THR A O 1
ATOM 1863 N N . ALA A 1 245 ? 22.851 3.990 -16.766 1.00 97.38 245 ALA A N 1
ATOM 1864 C CA . ALA A 1 245 ? 22.823 3.346 -15.457 1.00 97.38 245 ALA A CA 1
ATOM 1865 C C . ALA A 1 245 ? 23.131 4.343 -14.321 1.00 97.38 245 ALA A C 1
ATOM 1867 O O . ALA A 1 245 ? 22.385 4.422 -13.346 1.00 97.38 245 ALA A O 1
ATOM 1868 N N . ALA A 1 246 ? 24.162 5.184 -14.477 1.00 97.31 246 ALA A N 1
ATOM 1869 C CA . ALA A 1 246 ? 24.533 6.184 -13.472 1.00 97.31 246 ALA A CA 1
ATOM 1870 C C . ALA A 1 246 ? 23.422 7.205 -13.196 1.00 97.31 246 ALA A C 1
ATOM 1872 O O . ALA A 1 246 ? 23.117 7.493 -12.040 1.00 97.31 246 ALA A O 1
ATOM 1873 N N . ALA A 1 247 ? 22.805 7.742 -14.254 1.00 95.88 247 ALA A N 1
ATOM 1874 C CA . ALA A 1 247 ? 21.727 8.717 -14.118 1.00 95.88 247 ALA A CA 1
ATOM 1875 C C . ALA A 1 247 ? 20.481 8.098 -13.470 1.00 95.88 247 ALA A C 1
ATOM 1877 O O . ALA A 1 247 ? 19.768 8.770 -12.727 1.00 95.88 247 ALA A O 1
ATOM 1878 N N . THR A 1 248 ? 20.230 6.818 -13.745 1.00 94.62 248 THR A N 1
ATOM 1879 C CA . THR A 1 248 ? 19.116 6.069 -13.161 1.00 94.62 248 THR A CA 1
ATOM 1880 C C . THR A 1 248 ? 19.343 5.812 -11.676 1.00 94.62 248 THR A C 1
ATOM 1882 O O . THR A 1 248 ? 18.461 6.111 -10.881 1.00 94.62 248 THR A O 1
ATOM 1885 N N . ILE A 1 249 ? 20.537 5.362 -11.277 1.00 93.88 249 ILE A N 1
ATOM 1886 C CA . ILE A 1 249 ? 20.898 5.177 -9.860 1.00 93.88 249 ILE A CA 1
ATOM 1887 C C . ILE A 1 249 ? 20.778 6.493 -9.088 1.00 93.88 249 ILE A C 1
ATOM 1889 O O . ILE A 1 249 ? 20.270 6.513 -7.969 1.00 93.88 249 ILE A O 1
ATOM 1893 N N . GLU A 1 250 ? 21.234 7.600 -9.672 1.00 93.19 250 GLU A N 1
ATOM 1894 C CA . GLU A 1 250 ? 21.140 8.899 -9.010 1.00 93.19 250 GLU A CA 1
ATOM 1895 C C . GLU A 1 250 ? 19.688 9.351 -8.839 1.00 93.19 250 GLU A C 1
ATOM 1897 O O . GLU A 1 250 ? 19.329 9.883 -7.792 1.00 93.19 250 GLU A O 1
ATOM 1902 N N . LYS A 1 251 ? 18.829 9.084 -9.830 1.00 89.44 251 LYS A N 1
ATOM 1903 C CA . LYS A 1 251 ? 17.396 9.360 -9.710 1.00 89.44 251 LYS A CA 1
ATOM 1904 C C . LYS A 1 251 ? 16.728 8.454 -8.675 1.00 89.44 251 LYS A C 1
ATOM 1906 O O . LYS A 1 251 ? 15.961 8.966 -7.869 1.00 89.44 251 LYS A O 1
ATOM 1911 N N . LEU A 1 252 ? 17.061 7.161 -8.652 1.00 88.94 252 LEU A N 1
ATOM 1912 C CA . LEU A 1 252 ? 16.578 6.218 -7.639 1.00 88.94 252 LEU A CA 1
ATOM 1913 C C . LEU A 1 252 ? 16.870 6.720 -6.225 1.00 88.94 252 LEU A C 1
ATOM 1915 O O . LEU A 1 252 ? 15.979 6.729 -5.393 1.00 88.94 252 LEU A O 1
ATOM 1919 N N . ARG A 1 253 ? 18.083 7.215 -5.952 1.00 87.44 253 ARG A N 1
ATOM 1920 C CA . ARG A 1 253 ? 18.437 7.755 -4.625 1.00 87.44 253 ARG A CA 1
ATOM 1921 C C . ARG A 1 253 ? 17.568 8.930 -4.175 1.00 87.44 253 ARG A C 1
ATOM 1923 O O . ARG A 1 253 ? 17.484 9.175 -2.980 1.00 87.44 253 ARG A O 1
ATOM 1930 N N . GLN A 1 254 ? 16.976 9.667 -5.113 1.00 85.00 254 GLN A N 1
ATOM 1931 C CA . GLN A 1 254 ? 16.109 10.807 -4.813 1.00 85.00 254 GLN A CA 1
ATOM 1932 C C . GLN A 1 254 ? 14.664 10.391 -4.529 1.00 85.00 254 GLN A C 1
ATOM 1934 O O . GLN A 1 254 ? 13.969 11.149 -3.869 1.00 85.00 254 GLN A O 1
ATOM 1939 N N . ILE A 1 255 ? 14.219 9.246 -5.059 1.00 77.56 255 ILE A N 1
ATOM 1940 C CA . ILE A 1 255 ? 12.828 8.770 -4.940 1.00 77.56 255 ILE A CA 1
ATOM 1941 C C . ILE A 1 255 ? 12.677 7.605 -3.956 1.00 77.56 255 ILE A C 1
ATOM 1943 O O . ILE A 1 255 ? 11.609 7.429 -3.400 1.00 77.56 255 ILE A O 1
ATOM 1947 N N . ALA A 1 256 ? 13.750 6.851 -3.693 1.00 68.56 256 ALA A N 1
ATOM 1948 C CA . ALA A 1 256 ? 13.740 5.682 -2.815 1.00 68.56 256 ALA A CA 1
ATOM 1949 C C . ALA A 1 256 ? 13.174 5.908 -1.397 1.00 68.56 256 ALA A C 1
ATOM 1951 O O . ALA A 1 256 ? 12.685 4.934 -0.842 1.00 68.56 256 ALA A O 1
ATOM 1952 N N . PRO A 1 257 ? 13.241 7.107 -0.778 1.00 65.44 257 PRO A N 1
ATOM 1953 C CA . PRO A 1 257 ? 12.577 7.328 0.509 1.00 65.44 257 PRO A CA 1
ATOM 1954 C C . PRO A 1 257 ? 11.049 7.201 0.473 1.00 65.44 257 PRO A C 1
ATOM 1956 O O . PRO A 1 257 ? 10.466 6.997 1.524 1.00 65.44 257 PRO A O 1
ATOM 1959 N N . GLU A 1 258 ? 10.437 7.330 -0.705 1.00 63.72 258 GLU A N 1
ATOM 1960 C CA . GLU A 1 258 ? 8.984 7.422 -0.913 1.00 63.72 258 GLU A CA 1
ATOM 1961 C C . GLU A 1 258 ? 8.476 6.259 -1.794 1.00 63.72 258 GLU A C 1
ATOM 1963 O O . GLU A 1 258 ? 7.451 6.367 -2.452 1.00 63.72 258 GLU A O 1
ATOM 1968 N N . THR A 1 259 ? 9.257 5.186 -1.971 1.00 65.62 259 THR A N 1
ATOM 1969 C CA . THR A 1 259 ? 8.845 4.051 -2.813 1.00 65.62 259 THR A CA 1
ATOM 1970 C C . THR A 1 259 ? 9.292 2.748 -2.191 1.00 65.62 259 THR A C 1
ATOM 1972 O O . THR A 1 259 ? 10.485 2.517 -1.979 1.00 65.62 259 THR A O 1
ATOM 1975 N N . GLU A 1 260 ? 8.327 1.874 -1.959 1.00 64.62 260 GLU A N 1
ATOM 1976 C CA . GLU A 1 260 ? 8.522 0.644 -1.204 1.00 64.62 260 GLU A CA 1
ATOM 1977 C C . GLU 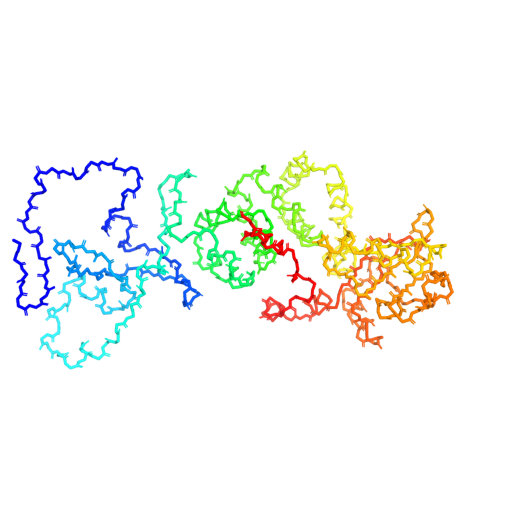A 1 260 ? 9.224 -0.445 -2.019 1.00 64.62 260 GLU A C 1
ATOM 1979 O O . GLU A 1 260 ? 10.191 -1.074 -1.572 1.00 64.62 260 GLU A O 1
ATOM 1984 N N . PHE A 1 261 ? 8.808 -0.618 -3.277 1.00 77.06 261 PHE A N 1
ATOM 1985 C CA . PHE A 1 261 ? 9.308 -1.676 -4.147 1.00 77.06 261 PHE A CA 1
ATOM 1986 C C . PHE A 1 261 ? 10.260 -1.153 -5.236 1.00 77.06 261 PHE A C 1
ATOM 1988 O O . PHE A 1 261 ? 9.861 -0.767 -6.333 1.00 77.06 261 PHE A O 1
ATOM 1995 N N . ILE A 1 262 ? 11.571 -1.204 -4.967 1.00 83.19 262 ILE A N 1
ATOM 1996 C CA . ILE A 1 262 ? 12.621 -0.763 -5.917 1.00 83.19 262 ILE A CA 1
ATOM 1997 C C . ILE A 1 262 ? 13.435 -1.911 -6.541 1.00 83.19 262 ILE A C 1
ATOM 1999 O O . ILE A 1 262 ? 14.453 -1.679 -7.202 1.00 83.19 262 ILE A O 1
ATOM 2003 N N . TYR A 1 263 ? 13.048 -3.168 -6.300 1.00 86.75 263 TYR A N 1
ATOM 2004 C CA . TYR A 1 263 ? 13.822 -4.337 -6.743 1.00 86.75 263 TYR A CA 1
ATOM 2005 C C . TYR A 1 263 ? 13.780 -4.543 -8.259 1.00 86.75 263 TYR A C 1
ATOM 2007 O O . TYR A 1 263 ? 14.782 -4.984 -8.841 1.00 86.75 263 TYR A O 1
ATOM 2015 N N . TYR A 1 264 ? 12.662 -4.183 -8.890 1.00 91.38 264 TYR A N 1
ATOM 2016 C CA . TYR A 1 264 ? 12.510 -4.109 -10.338 1.00 91.38 264 TYR A CA 1
ATOM 2017 C C . TYR A 1 264 ? 12.294 -2.670 -10.785 1.00 91.38 264 TYR A C 1
ATOM 2019 O O . TYR A 1 264 ? 11.642 -1.877 -10.117 1.00 91.38 264 TYR A O 1
ATOM 2027 N N . LEU A 1 265 ? 12.869 -2.352 -11.939 1.00 93.44 265 LEU A N 1
ATOM 2028 C CA . LEU A 1 265 ? 12.639 -1.113 -12.654 1.00 93.44 265 LEU A CA 1
ATOM 2029 C C . LEU A 1 265 ? 12.017 -1.464 -13.997 1.00 93.44 265 LEU A C 1
ATOM 2031 O O . LEU A 1 265 ? 12.592 -2.248 -14.756 1.00 93.44 265 LEU A O 1
ATOM 2035 N N . TYR A 1 266 ? 10.879 -0.860 -14.297 1.00 95.38 266 TYR A N 1
ATOM 2036 C CA . TYR A 1 266 ? 10.157 -1.085 -15.541 1.00 95.38 266 TYR A CA 1
ATOM 2037 C C . TYR A 1 266 ? 10.550 -0.025 -16.564 1.00 95.38 266 TYR A C 1
ATOM 2039 O O . TYR A 1 266 ? 10.609 1.167 -16.276 1.00 95.38 266 TYR A O 1
ATOM 2047 N N . VAL A 1 267 ? 10.887 -0.450 -17.771 1.00 97.00 267 VAL A N 1
ATOM 2048 C CA . VAL A 1 267 ? 11.319 0.440 -18.844 1.00 97.00 267 VAL A CA 1
ATOM 2049 C C . VAL A 1 267 ? 10.123 0.722 -19.732 1.00 97.00 267 VAL A C 1
ATOM 2051 O O . VAL A 1 267 ? 9.587 -0.201 -20.339 1.00 97.00 267 VAL A O 1
ATOM 2054 N N . THR A 1 268 ? 9.720 1.984 -19.831 1.00 96.31 268 THR A N 1
ATOM 2055 C CA . THR A 1 268 ? 8.565 2.402 -20.633 1.00 96.31 268 THR A CA 1
ATOM 2056 C C . THR A 1 268 ? 8.963 3.380 -21.736 1.00 96.31 268 THR A C 1
ATOM 2058 O O . THR A 1 268 ? 10.027 4.014 -21.694 1.00 96.31 268 THR A O 1
ATOM 2061 N N . ASP A 1 269 ? 8.125 3.480 -22.768 1.00 93.88 269 ASP A N 1
ATOM 2062 C CA . ASP A 1 269 ? 8.199 4.572 -23.738 1.00 93.88 269 ASP A CA 1
ATOM 2063 C C . ASP A 1 269 ? 7.464 5.835 -23.252 1.00 93.88 269 ASP A C 1
ATOM 2065 O O . ASP A 1 269 ? 6.902 5.883 -22.159 1.00 93.88 269 ASP A O 1
ATOM 2069 N N . ALA A 1 270 ? 7.482 6.889 -24.073 1.00 90.62 270 ALA A N 1
ATOM 2070 C CA . ALA A 1 270 ? 6.836 8.162 -23.747 1.00 90.62 270 ALA A CA 1
ATOM 2071 C C . ALA A 1 270 ? 5.307 8.067 -23.634 1.00 90.62 270 ALA A C 1
ATOM 2073 O O . ALA A 1 270 ? 4.693 8.944 -23.030 1.00 90.62 270 ALA A O 1
ATOM 2074 N N . ASP A 1 271 ? 4.709 7.029 -24.214 1.00 91.50 271 ASP A N 1
ATOM 2075 C CA . ASP A 1 271 ? 3.277 6.803 -24.160 1.00 91.50 271 ASP A CA 1
ATOM 2076 C C . ASP A 1 271 ? 2.910 5.853 -22.995 1.00 91.50 271 ASP A C 1
ATOM 2078 O O . ASP A 1 271 ? 1.731 5.560 -22.818 1.00 91.50 271 ASP A O 1
ATOM 2082 N N . GLY A 1 272 ? 3.877 5.313 -22.239 1.00 92.62 272 GLY A N 1
ATOM 2083 C CA . GLY A 1 272 ? 3.654 4.376 -21.128 1.00 92.62 272 GLY A CA 1
ATOM 2084 C C . GLY A 1 272 ? 3.573 2.895 -21.523 1.00 92.62 272 GLY A C 1
ATOM 2085 O O . GLY A 1 272 ? 3.111 2.075 -20.734 1.00 92.62 272 GLY A O 1
ATOM 2086 N N . THR A 1 273 ? 3.981 2.521 -22.741 1.00 96.75 273 THR A N 1
ATOM 2087 C CA . THR A 1 273 ? 4.062 1.103 -23.138 1.00 96.75 273 THR A CA 1
ATOM 2088 C C . THR A 1 273 ? 5.290 0.451 -22.512 1.00 96.75 273 THR A C 1
ATOM 2090 O O . THR A 1 273 ? 6.384 1.016 -22.566 1.00 96.75 273 THR A O 1
ATOM 2093 N N . LEU A 1 274 ? 5.112 -0.739 -21.937 1.00 97.62 274 LEU A N 1
ATOM 2094 C CA . LEU A 1 274 ? 6.184 -1.521 -21.329 1.00 97.62 274 LEU A CA 1
ATOM 2095 C C . LEU A 1 274 ? 7.119 -2.082 -22.413 1.00 97.62 274 LEU A C 1
ATOM 2097 O O . LEU A 1 274 ? 6.696 -2.812 -23.307 1.00 97.62 274 LEU A O 1
ATOM 2101 N N . LEU A 1 275 ? 8.401 -1.728 -22.334 1.00 97.31 275 LEU A N 1
ATOM 2102 C CA . LEU A 1 275 ? 9.448 -2.140 -23.276 1.00 97.31 275 LEU A CA 1
ATOM 2103 C C . LEU A 1 275 ? 10.363 -3.232 -22.716 1.00 97.31 275 LEU A C 1
ATOM 2105 O O . LEU A 1 275 ? 10.990 -3.966 -23.479 1.00 97.31 275 LEU A O 1
ATOM 2109 N N . GLY A 1 276 ? 10.504 -3.283 -21.395 1.00 96.88 276 GLY A N 1
ATOM 2110 C CA . GLY A 1 276 ? 11.432 -4.176 -20.721 1.00 96.88 276 GLY A CA 1
ATOM 2111 C C . GLY A 1 276 ? 11.491 -3.913 -19.224 1.00 96.88 276 GLY A C 1
ATOM 2112 O O . GLY A 1 276 ? 10.807 -3.033 -18.709 1.00 96.88 276 GLY A O 1
ATOM 2113 N N . ALA A 1 277 ? 12.294 -4.688 -18.511 1.00 96.44 277 ALA A N 1
ATOM 2114 C CA . ALA A 1 277 ? 12.521 -4.507 -17.085 1.00 96.44 277 ALA A CA 1
ATOM 2115 C C . ALA A 1 277 ? 13.964 -4.857 -16.729 1.00 96.44 277 ALA A C 1
ATOM 2117 O O . ALA A 1 277 ? 14.658 -5.574 -17.450 1.00 96.44 277 ALA A O 1
ATOM 2118 N N . LEU A 1 278 ? 14.440 -4.349 -15.601 1.00 94.81 278 LEU A N 1
ATOM 2119 C CA . LEU A 1 278 ? 15.735 -4.724 -15.056 1.00 94.81 278 LEU A CA 1
ATOM 2120 C C . LEU A 1 278 ? 15.687 -4.779 -13.538 1.00 94.81 278 LEU A C 1
ATOM 2122 O O . LEU A 1 278 ? 14.946 -4.051 -12.886 1.00 94.81 278 LEU A O 1
ATOM 2126 N N . THR A 1 279 ? 16.534 -5.628 -12.968 1.00 93.44 279 THR A N 1
ATOM 2127 C CA . THR A 1 279 ? 16.689 -5.696 -11.516 1.00 93.44 279 THR A CA 1
ATOM 2128 C C . THR A 1 279 ? 17.616 -4.592 -11.019 1.00 93.44 279 THR A C 1
ATOM 2130 O O . THR A 1 279 ? 18.576 -4.218 -11.706 1.00 93.44 279 THR A O 1
ATOM 2133 N N . LEU A 1 280 ? 17.416 -4.136 -9.780 1.00 91.06 280 LEU A N 1
ATOM 2134 C CA . LEU A 1 280 ? 18.350 -3.220 -9.119 1.00 91.06 280 LEU A CA 1
ATOM 2135 C C . LEU A 1 280 ? 19.780 -3.785 -9.103 1.00 91.06 280 LEU A C 1
ATOM 2137 O O . LEU A 1 280 ? 20.753 -3.06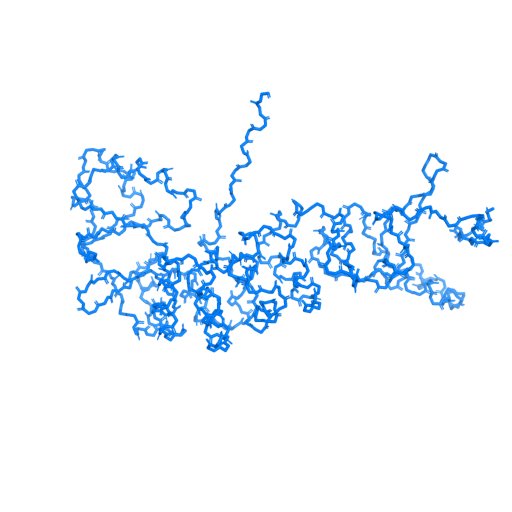0 -9.299 1.00 91.06 280 LEU A O 1
ATOM 2141 N N . ARG A 1 281 ? 19.926 -5.107 -8.951 1.00 91.94 281 ARG A N 1
ATOM 2142 C CA . ARG A 1 281 ? 21.223 -5.789 -9.048 1.00 91.94 281 ARG A CA 1
ATOM 2143 C C . ARG A 1 281 ? 21.870 -5.598 -10.421 1.00 91.94 281 ARG A C 1
ATOM 2145 O O . ARG A 1 281 ? 23.061 -5.301 -10.480 1.00 91.94 281 ARG A O 1
ATOM 2152 N N . THR A 1 282 ? 21.120 -5.785 -11.506 1.00 93.88 282 THR A N 1
ATOM 2153 C CA . THR A 1 282 ? 21.615 -5.583 -12.879 1.00 93.88 282 THR A CA 1
ATOM 2154 C C . THR A 1 282 ? 22.081 -4.144 -13.066 1.00 93.88 282 THR A C 1
ATOM 2156 O O . THR A 1 282 ? 23.189 -3.918 -13.551 1.00 93.88 282 THR A O 1
ATOM 2159 N N . LEU A 1 283 ? 21.281 -3.182 -12.602 1.00 95.44 283 LEU A N 1
ATOM 2160 C CA . LEU A 1 283 ? 21.605 -1.760 -12.665 1.00 95.44 283 LEU A CA 1
ATOM 2161 C C . LEU A 1 283 ? 22.908 -1.423 -11.916 1.00 95.44 283 LEU A C 1
ATOM 2163 O O . LEU A 1 283 ? 23.752 -0.707 -12.448 1.00 95.44 283 LEU A O 1
ATOM 2167 N N . LEU A 1 284 ? 23.097 -1.964 -10.707 1.00 93.62 284 LEU A N 1
ATOM 2168 C CA . LEU A 1 284 ? 24.286 -1.718 -9.879 1.00 93.62 284 LEU A CA 1
ATOM 2169 C C . LEU A 1 284 ? 25.573 -2.347 -10.437 1.00 93.62 284 LEU A C 1
ATOM 2171 O O . LEU A 1 284 ? 26.664 -1.868 -10.131 1.00 93.62 284 LEU A O 1
ATOM 2175 N N . LEU A 1 285 ? 25.461 -3.429 -11.212 1.00 95.81 285 LEU A N 1
ATOM 2176 C CA . LEU A 1 285 ? 26.606 -4.131 -11.805 1.00 95.81 285 LEU A CA 1
ATOM 2177 C C . LEU A 1 285 ? 26.967 -3.627 -13.210 1.00 95.81 285 LEU A C 1
ATOM 2179 O O . LEU A 1 285 ? 28.048 -3.950 -13.709 1.00 95.81 285 LEU A O 1
ATOM 2183 N N . ALA A 1 286 ? 26.080 -2.871 -13.855 1.00 96.88 286 ALA A N 1
ATOM 2184 C CA . ALA A 1 286 ? 26.306 -2.319 -15.183 1.00 96.88 286 ALA A CA 1
ATOM 2185 C C . ALA A 1 286 ? 27.411 -1.246 -15.190 1.00 96.88 286 ALA A C 1
ATOM 2187 O O . ALA A 1 286 ? 27.718 -0.615 -14.176 1.00 96.88 286 ALA A O 1
ATOM 2188 N N . SER A 1 287 ? 28.004 -1.006 -16.366 1.00 97.75 287 SER A N 1
ATOM 2189 C CA . SER A 1 287 ? 28.869 0.166 -16.555 1.00 97.75 287 SER A CA 1
ATOM 2190 C C . SER A 1 287 ? 28.037 1.443 -16.353 1.00 97.75 287 SER A C 1
ATOM 2192 O O . SER A 1 287 ? 26.918 1.511 -16.866 1.00 97.75 287 SER A O 1
ATOM 2194 N N . PRO A 1 288 ? 28.562 2.463 -15.648 1.00 97.31 288 PRO A N 1
ATOM 2195 C CA . PRO A 1 288 ? 27.854 3.721 -15.396 1.00 97.31 288 PRO A CA 1
ATOM 2196 C C . PRO A 1 288 ? 27.305 4.400 -16.664 1.00 97.31 288 PRO A C 1
ATOM 2198 O O . PRO A 1 288 ? 26.274 5.072 -16.614 1.00 97.31 288 PRO A O 1
ATOM 2201 N N . GLU A 1 289 ? 27.991 4.221 -17.793 1.00 97.75 289 GLU A N 1
ATOM 2202 C CA . GLU A 1 289 ? 27.683 4.801 -19.099 1.00 97.75 289 GLU A CA 1
ATOM 2203 C C . GLU A 1 289 ? 26.743 3.938 -19.953 1.00 97.75 289 GLU A C 1
ATOM 2205 O O . GLU A 1 289 ? 26.250 4.424 -20.972 1.00 97.75 289 GLU A O 1
ATOM 2210 N N . ALA A 1 290 ? 26.498 2.681 -19.567 1.00 97.94 290 ALA A N 1
ATOM 2211 C CA . ALA A 1 290 ? 25.605 1.786 -20.295 1.00 97.94 290 ALA A CA 1
ATOM 2212 C C . ALA A 1 290 ? 24.183 2.357 -20.324 1.00 97.94 290 ALA A C 1
ATOM 2214 O O . ALA A 1 290 ? 23.683 2.854 -19.307 1.00 97.94 290 ALA A O 1
ATOM 2215 N N . LEU A 1 291 ? 23.538 2.286 -21.490 1.00 97.62 291 LEU A N 1
ATOM 2216 C CA . LEU A 1 291 ? 22.142 2.689 -21.640 1.00 97.62 291 LEU A CA 1
ATOM 2217 C C . LEU A 1 291 ? 21.225 1.601 -21.084 1.00 97.62 291 LEU A C 1
ATOM 2219 O O . LEU A 1 291 ? 21.528 0.414 -21.203 1.00 97.62 291 LEU A O 1
ATOM 2223 N N . ILE A 1 292 ? 20.088 2.002 -20.517 1.00 97.31 292 ILE A N 1
ATOM 2224 C CA . ILE A 1 292 ? 19.087 1.074 -19.977 1.00 97.31 292 ILE A CA 1
ATOM 2225 C C . ILE A 1 292 ? 18.624 0.076 -21.045 1.00 97.31 292 ILE A C 1
ATOM 2227 O O . ILE A 1 292 ? 18.579 -1.119 -20.772 1.00 97.31 292 ILE A O 1
ATOM 2231 N N . GLU A 1 293 ? 18.391 0.528 -22.280 1.00 96.56 293 GLU A N 1
ATOM 2232 C CA . GLU A 1 293 ? 18.009 -0.343 -23.405 1.00 96.56 293 GLU A CA 1
ATOM 2233 C C . GLU A 1 293 ? 19.005 -1.480 -23.697 1.00 96.56 293 GLU A C 1
ATOM 2235 O O . GLU A 1 293 ? 18.634 -2.488 -24.287 1.00 96.56 293 GLU A O 1
ATOM 2240 N N . GLN A 1 294 ? 20.273 -1.328 -23.299 1.00 96.19 294 GLN A N 1
ATOM 2241 C CA . GLN A 1 294 ? 21.329 -2.318 -23.538 1.00 96.19 294 GLN A CA 1
ATOM 2242 C C . GLN A 1 294 ? 21.409 -3.377 -22.435 1.00 96.19 294 GLN A C 1
ATOM 2244 O O . GLN A 1 294 ? 22.060 -4.403 -22.630 1.00 96.19 294 GLN A O 1
ATOM 2249 N N . ILE A 1 295 ? 20.823 -3.099 -21.269 1.00 96.62 295 ILE A N 1
ATOM 2250 C CA . ILE A 1 295 ? 20.927 -3.937 -20.066 1.00 96.62 295 ILE A CA 1
ATOM 2251 C C . ILE A 1 295 ? 19.569 -4.435 -19.556 1.00 96.62 295 ILE A C 1
ATOM 2253 O O . ILE A 1 295 ? 19.543 -5.211 -18.601 1.00 96.62 295 ILE A O 1
ATOM 2257 N N . MET A 1 296 ? 18.462 -3.977 -20.148 1.00 96.81 296 MET A N 1
ATOM 2258 C CA . MET A 1 296 ? 17.114 -4.439 -19.821 1.00 96.81 296 MET A CA 1
ATOM 2259 C C . MET A 1 296 ? 16.821 -5.814 -20.429 1.00 96.81 296 MET A C 1
ATOM 2261 O O . MET A 1 296 ? 17.326 -6.151 -21.499 1.00 96.81 296 MET A O 1
ATOM 2265 N N . GLU A 1 297 ? 15.964 -6.574 -19.756 1.00 95.88 297 GLU A N 1
ATOM 2266 C CA . GLU A 1 297 ? 15.313 -7.755 -20.313 1.00 95.88 297 GLU A CA 1
ATOM 2267 C C . GLU A 1 297 ? 14.053 -7.318 -21.062 1.00 95.88 297 GLU A C 1
ATOM 2269 O O . GLU A 1 297 ? 13.285 -6.502 -20.552 1.00 95.88 297 GLU A O 1
ATOM 2274 N N . SER A 1 298 ? 13.860 -7.837 -22.273 1.00 94.44 298 SER A N 1
ATOM 2275 C CA . SER A 1 298 ? 12.719 -7.474 -23.134 1.00 94.44 298 SER A CA 1
ATOM 2276 C C . SER A 1 298 ? 11.699 -8.600 -23.274 1.00 94.44 298 SER A C 1
ATOM 2278 O O . SER A 1 298 ? 10.548 -8.335 -23.612 1.00 94.44 298 SER A O 1
ATOM 2280 N N . ASP A 1 299 ? 12.102 -9.844 -22.997 1.00 93.38 299 ASP A N 1
ATOM 2281 C CA . ASP A 1 299 ? 11.190 -10.986 -22.941 1.00 93.38 299 ASP A CA 1
ATOM 2282 C C . ASP A 1 299 ? 10.596 -11.075 -21.531 1.00 93.38 299 ASP A C 1
ATOM 2284 O O . ASP A 1 299 ? 11.107 -11.770 -20.650 1.00 93.38 299 ASP A O 1
ATOM 2288 N N . LEU A 1 300 ? 9.570 -10.258 -21.290 1.00 93.88 300 LEU A N 1
ATOM 2289 C CA . LEU A 1 300 ? 8.915 -10.163 -19.994 1.00 93.88 300 LEU A CA 1
ATOM 2290 C C . LEU A 1 300 ? 7.717 -11.096 -19.895 1.00 93.88 300 LEU A C 1
ATOM 2292 O O . LEU A 1 300 ? 6.926 -11.243 -20.824 1.00 93.88 300 LEU A O 1
ATOM 2296 N N . VAL A 1 301 ? 7.543 -11.645 -18.698 1.00 95.06 301 VAL A N 1
ATOM 2297 C CA . VAL A 1 301 ? 6.292 -12.276 -18.294 1.00 95.06 301 VAL A CA 1
ATOM 2298 C C . VAL A 1 301 ? 5.384 -11.186 -17.734 1.00 95.06 301 VAL A C 1
ATOM 2300 O O . VAL A 1 301 ? 5.731 -10.547 -16.742 1.00 95.06 301 VAL A O 1
ATOM 2303 N N . THR A 1 302 ? 4.244 -10.972 -18.384 1.00 97.00 302 THR A N 1
ATOM 2304 C CA . THR A 1 302 ? 3.214 -9.999 -17.998 1.00 97.00 302 THR A CA 1
ATOM 2305 C C . THR A 1 302 ? 1.881 -10.715 -17.782 1.00 97.00 302 THR A C 1
ATOM 2307 O O . THR A 1 302 ? 1.683 -11.822 -18.293 1.00 97.00 302 THR A O 1
ATOM 2310 N N . VAL A 1 303 ? 0.954 -10.072 -17.077 1.00 97.56 303 VAL A N 1
ATOM 2311 C CA . VAL A 1 303 ? -0.435 -10.539 -16.924 1.00 97.56 303 VAL A CA 1
ATOM 2312 C C . VAL A 1 303 ? -1.426 -9.454 -17.352 1.00 97.56 303 VAL A C 1
ATOM 2314 O O . VAL A 1 303 ? -1.121 -8.265 -17.272 1.00 97.56 303 VAL A O 1
ATOM 2317 N N . ASP A 1 304 ? -2.605 -9.865 -17.819 1.00 97.56 304 ASP A N 1
ATOM 2318 C CA . ASP A 1 304 ? -3.731 -8.961 -18.082 1.00 97.56 304 ASP A CA 1
ATOM 2319 C C . ASP A 1 304 ? -4.433 -8.597 -16.758 1.00 97.56 304 ASP A C 1
ATOM 2321 O O . ASP A 1 304 ? -4.468 -9.447 -15.861 1.00 97.56 304 ASP A O 1
ATOM 2325 N N . PRO A 1 305 ? -5.053 -7.408 -16.619 1.00 96.56 305 PRO A N 1
ATOM 2326 C CA . PRO A 1 305 ? -5.719 -6.993 -15.379 1.00 96.56 305 PRO A CA 1
ATOM 2327 C C . PRO A 1 305 ? -6.848 -7.939 -14.945 1.00 96.56 305 PRO A C 1
ATOM 2329 O O . PRO A 1 305 ? -7.051 -8.143 -13.755 1.00 96.56 305 PRO A O 1
ATOM 2332 N N . ASP A 1 306 ? -7.529 -8.591 -15.887 1.00 96.25 306 ASP A N 1
ATOM 2333 C CA . ASP A 1 306 ? -8.607 -9.543 -15.587 1.00 96.25 306 ASP A CA 1
ATOM 2334 C C . ASP A 1 306 ? -8.098 -10.963 -15.248 1.00 96.25 306 ASP A C 1
ATOM 2336 O O . ASP A 1 306 ? -8.895 -11.886 -15.053 1.00 96.25 306 ASP A O 1
ATOM 2340 N N . THR A 1 307 ? -6.776 -11.184 -15.207 1.00 97.00 307 THR A N 1
ATOM 2341 C CA . THR A 1 307 ? -6.190 -12.500 -14.894 1.00 97.00 307 THR A CA 1
ATOM 2342 C C . THR A 1 307 ? -6.550 -12.903 -13.460 1.00 97.00 307 THR A C 1
ATOM 2344 O O . THR A 1 307 ? -6.312 -12.109 -12.552 1.00 97.00 307 THR A O 1
ATOM 2347 N N . PRO A 1 308 ? -7.072 -14.118 -13.203 1.00 96.44 308 PRO A N 1
ATOM 2348 C CA . PRO A 1 308 ? -7.398 -14.558 -11.847 1.00 96.44 308 PRO A CA 1
ATOM 2349 C C . PRO A 1 308 ? -6.180 -14.560 -10.916 1.00 96.44 308 PRO A C 1
ATOM 2351 O O . PRO A 1 308 ? -5.097 -14.992 -11.314 1.00 96.44 308 PRO A O 1
ATOM 2354 N N . ALA A 1 309 ? -6.375 -14.169 -9.654 1.00 93.94 309 ALA A N 1
ATOM 2355 C CA . ALA A 1 309 ? -5.325 -14.117 -8.630 1.00 93.94 309 ALA A CA 1
ATOM 2356 C C . ALA A 1 309 ? -4.492 -15.412 -8.526 1.00 93.94 309 ALA A C 1
ATOM 2358 O O . ALA A 1 309 ? -3.265 -15.377 -8.444 1.00 93.94 309 ALA A O 1
ATOM 2359 N N . GLU A 1 310 ? -5.147 -16.574 -8.601 1.00 93.62 310 GLU A N 1
ATOM 2360 C CA . GLU A 1 310 ? -4.492 -17.889 -8.555 1.00 93.62 310 GLU A CA 1
ATOM 2361 C C . GLU A 1 310 ? -3.506 -18.100 -9.718 1.00 93.62 310 GLU A C 1
ATOM 2363 O O . GLU A 1 310 ? -2.425 -18.668 -9.532 1.00 93.62 310 GLU A O 1
ATOM 2368 N N . ASP A 1 311 ? -3.860 -17.620 -10.912 1.00 95.88 311 ASP A N 1
ATOM 2369 C CA . ASP A 1 311 ? -3.028 -17.718 -12.112 1.00 95.88 311 ASP A CA 1
ATOM 2370 C C . ASP A 1 311 ? -1.866 -16.713 -12.068 1.00 95.88 311 ASP A C 1
ATOM 2372 O O . ASP A 1 311 ? -0.752 -17.036 -12.502 1.00 95.88 311 ASP A O 1
ATOM 2376 N N . VAL A 1 312 ? -2.083 -15.527 -11.485 1.00 96.06 312 VAL A N 1
ATOM 2377 C CA . VAL A 1 312 ? -1.016 -14.550 -11.202 1.00 96.06 312 VAL A CA 1
ATOM 2378 C C . VAL A 1 312 ? 0.001 -15.151 -10.233 1.00 96.06 312 VAL A C 1
ATOM 2380 O O . VAL A 1 312 ? 1.195 -15.200 -10.541 1.00 96.06 312 VAL A O 1
ATOM 2383 N N . ALA A 1 313 ? -0.459 -15.713 -9.113 1.00 93.69 313 ALA A N 1
ATOM 2384 C CA . ALA A 1 313 ? 0.400 -16.367 -8.130 1.00 93.69 313 ALA A CA 1
ATOM 2385 C C . ALA A 1 313 ? 1.161 -17.561 -8.731 1.00 93.69 313 ALA A C 1
A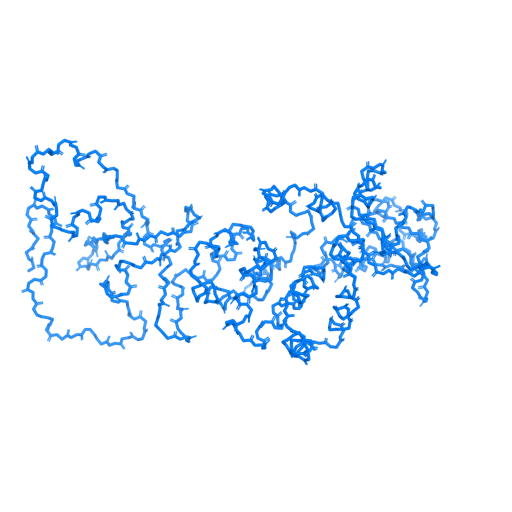TOM 2387 O O . ALA A 1 313 ? 2.363 -17.725 -8.506 1.00 93.69 313 ALA A O 1
ATOM 2388 N N . ALA A 1 314 ? 0.497 -18.373 -9.561 1.00 93.31 314 ALA A N 1
ATOM 2389 C CA . ALA A 1 314 ? 1.142 -19.469 -10.279 1.00 93.31 314 ALA A CA 1
ATOM 2390 C C . ALA A 1 314 ? 2.213 -18.977 -11.266 1.00 93.31 314 ALA A C 1
ATOM 2392 O O . ALA A 1 314 ? 3.224 -19.657 -11.466 1.00 93.31 314 ALA A O 1
ATOM 2393 N N . THR A 1 315 ? 2.005 -17.813 -11.884 1.00 94.88 315 THR A N 1
ATOM 2394 C CA . THR A 1 315 ? 2.967 -17.174 -12.789 1.00 94.88 315 THR A CA 1
ATOM 2395 C C . THR A 1 315 ? 4.187 -16.686 -12.018 1.00 94.88 315 THR A C 1
ATOM 2397 O O . THR A 1 315 ? 5.307 -17.087 -12.342 1.00 94.88 315 THR A O 1
ATOM 2400 N N . ILE A 1 316 ? 3.980 -15.921 -10.944 1.00 92.81 316 ILE A N 1
ATOM 2401 C CA . ILE A 1 316 ? 5.049 -15.441 -10.059 1.00 92.81 316 ILE A CA 1
ATOM 2402 C C . ILE A 1 316 ? 5.886 -16.618 -9.538 1.00 92.81 316 ILE A C 1
ATOM 2404 O O . ILE A 1 316 ? 7.111 -16.612 -9.670 1.00 92.81 316 ILE A O 1
ATOM 2408 N N . ALA A 1 317 ? 5.234 -17.678 -9.052 1.00 90.88 317 ALA A N 1
ATOM 2409 C CA . ALA A 1 317 ? 5.907 -18.869 -8.538 1.00 90.88 317 ALA A CA 1
ATOM 2410 C C . ALA A 1 317 ? 6.648 -19.673 -9.620 1.00 90.88 317 ALA A C 1
ATOM 2412 O O . ALA A 1 317 ? 7.699 -20.248 -9.353 1.00 90.88 317 ALA A O 1
ATOM 2413 N N . ARG A 1 318 ? 6.119 -19.750 -10.848 1.00 92.19 318 ARG A N 1
ATOM 2414 C CA . ARG A 1 318 ? 6.756 -20.490 -11.953 1.00 92.19 318 ARG A CA 1
ATOM 2415 C C . ARG A 1 318 ? 8.068 -19.852 -12.401 1.00 92.19 318 ARG A C 1
ATOM 2417 O O . ARG A 1 318 ? 8.962 -20.576 -12.839 1.00 92.19 318 ARG A O 1
ATOM 2424 N N . TYR A 1 319 ? 8.134 -18.526 -12.358 1.00 90.69 319 TYR A N 1
ATOM 2425 C CA . TYR A 1 319 ? 9.252 -17.740 -12.876 1.00 90.69 319 TYR A CA 1
ATOM 2426 C C . TYR A 1 319 ? 10.134 -17.139 -11.769 1.00 90.69 319 TYR A C 1
ATOM 2428 O O . TYR A 1 319 ? 11.024 -16.352 -12.081 1.00 90.69 319 TYR A O 1
ATOM 2436 N N . ASP A 1 320 ? 9.915 -17.528 -10.506 1.00 89.06 320 ASP A N 1
ATOM 2437 C CA . ASP A 1 320 ? 10.643 -17.039 -9.326 1.00 89.06 320 ASP A CA 1
ATOM 2438 C C . ASP A 1 320 ? 10.689 -15.494 -9.251 1.00 89.06 320 ASP A C 1
ATOM 2440 O O . ASP A 1 320 ? 11.728 -14.894 -8.953 1.00 89.06 320 ASP A O 1
ATOM 2444 N N . LEU A 1 321 ? 9.569 -14.841 -9.576 1.00 91.50 321 LEU A N 1
ATOM 2445 C CA . LEU A 1 321 ? 9.466 -13.380 -9.623 1.00 91.50 321 LEU A CA 1
ATOM 2446 C C . LEU A 1 321 ? 9.190 -12.796 -8.232 1.00 91.50 321 LEU A C 1
ATOM 2448 O O . LEU A 1 321 ? 8.544 -13.426 -7.401 1.00 91.50 321 LEU A O 1
ATOM 2452 N N . LEU A 1 322 ? 9.657 -11.567 -7.991 1.00 90.69 322 LEU A N 1
ATOM 2453 C CA . LEU A 1 322 ? 9.275 -10.787 -6.799 1.00 90.69 322 LEU A CA 1
ATOM 2454 C C . LEU A 1 322 ? 8.053 -9.892 -7.039 1.00 90.69 322 LEU A C 1
ATOM 2456 O O . LEU A 1 322 ? 7.408 -9.476 -6.087 1.00 90.69 322 LEU A O 1
ATOM 2460 N N . ALA A 1 323 ? 7.764 -9.593 -8.302 1.00 92.19 323 ALA A N 1
ATOM 2461 C CA . ALA A 1 323 ? 6.576 -8.889 -8.752 1.00 92.19 323 ALA A CA 1
ATOM 2462 C C . ALA A 1 323 ? 6.327 -9.205 -10.234 1.00 92.19 323 ALA A C 1
ATOM 2464 O O . ALA A 1 323 ? 7.268 -9.526 -10.970 1.00 92.19 323 ALA A O 1
ATOM 2465 N N . CYS A 1 324 ? 5.076 -9.112 -10.673 1.00 95.44 324 CYS A N 1
ATOM 2466 C CA . CYS A 1 324 ? 4.670 -9.310 -12.058 1.00 95.44 324 CYS A CA 1
ATOM 2467 C C . CYS A 1 324 ? 3.992 -8.042 -12.606 1.00 95.44 324 CYS A C 1
ATOM 2469 O O . CYS A 1 324 ? 3.074 -7.530 -11.966 1.00 95.44 324 CYS A O 1
ATOM 2471 N N . PRO A 1 325 ? 4.422 -7.520 -13.768 1.00 97.06 325 PRO A N 1
ATOM 2472 C CA . PRO A 1 325 ? 3.781 -6.369 -14.390 1.00 97.06 325 PRO A CA 1
ATOM 2473 C C . PRO A 1 325 ? 2.405 -6.715 -14.972 1.00 97.06 325 PRO A C 1
ATOM 2475 O O . PRO A 1 325 ? 2.256 -7.686 -15.723 1.00 97.06 325 PRO A O 1
ATOM 2478 N N . VAL A 1 326 ? 1.433 -5.856 -14.682 1.00 97.38 326 VAL A N 1
ATOM 2479 C CA . VAL A 1 326 ? 0.087 -5.863 -15.255 1.00 97.38 326 VAL A CA 1
ATOM 2480 C C . VAL A 1 326 ? 0.025 -4.868 -16.407 1.00 97.38 326 VAL A C 1
ATOM 2482 O O . VAL A 1 326 ? 0.396 -3.699 -16.255 1.00 97.38 326 VAL A O 1
ATOM 2485 N N . VAL A 1 327 ? -0.434 -5.327 -17.571 1.00 97.31 327 VAL A N 1
ATOM 2486 C CA . VAL A 1 327 ? -0.518 -4.505 -18.785 1.00 97.31 327 VAL A CA 1
ATOM 2487 C C . VAL A 1 327 ? -1.894 -4.583 -19.435 1.00 97.31 327 VAL A C 1
ATOM 2489 O O . VAL A 1 327 ? -2.567 -5.604 -19.349 1.00 97.31 327 VAL A O 1
ATOM 2492 N N . ASP A 1 328 ? -2.309 -3.509 -20.108 1.00 95.56 328 ASP A N 1
ATOM 2493 C CA . ASP A 1 328 ? -3.531 -3.521 -20.919 1.00 95.56 328 ASP A CA 1
ATOM 2494 C C . ASP A 1 328 ? -3.338 -4.257 -22.264 1.00 95.56 328 ASP A C 1
ATOM 2496 O O . ASP A 1 328 ? -2.226 -4.610 -22.664 1.00 95.56 328 ASP A O 1
ATOM 2500 N N . GLU A 1 329 ? -4.423 -4.410 -23.033 1.00 94.06 329 GLU A N 1
ATOM 2501 C CA . GLU A 1 329 ? -4.412 -5.045 -24.366 1.00 94.06 329 GLU A CA 1
ATOM 2502 C C . GLU A 1 329 ? -3.439 -4.392 -25.375 1.00 94.06 329 GLU A C 1
ATOM 2504 O O . GLU A 1 329 ? -3.134 -4.962 -26.427 1.00 94.06 329 GLU A O 1
ATOM 2509 N N . ARG A 1 330 ? -2.982 -3.162 -25.108 1.00 94.44 330 ARG A N 1
ATOM 2510 C CA . ARG A 1 330 ? -2.049 -2.386 -25.939 1.00 94.44 330 ARG A CA 1
ATOM 2511 C C . ARG A 1 330 ? -0.623 -2.401 -25.378 1.00 94.44 330 ARG A C 1
ATOM 2513 O O . ARG A 1 330 ? 0.244 -1.720 -25.934 1.00 94.44 330 ARG A O 1
ATOM 2520 N N . GLY A 1 331 ? -0.374 -3.154 -24.308 1.00 94.25 331 GLY A N 1
ATOM 2521 C CA . GLY A 1 331 ? 0.908 -3.229 -23.615 1.00 94.25 331 GLY A CA 1
ATOM 2522 C C . GLY A 1 331 ? 1.227 -1.995 -22.770 1.00 94.25 331 GLY A C 1
ATOM 2523 O O . GLY A 1 331 ? 2.400 -1.758 -22.472 1.00 94.25 331 GLY A O 1
ATOM 2524 N N . LYS A 1 332 ? 0.233 -1.163 -22.428 1.00 96.19 332 LYS A N 1
ATOM 2525 C CA . LYS A 1 332 ? 0.417 -0.068 -21.468 1.00 96.19 332 LYS A CA 1
ATOM 2526 C C . LYS A 1 332 ? 0.580 -0.632 -20.079 1.00 96.19 332 LYS A C 1
ATOM 2528 O O . LYS A 1 332 ? -0.174 -1.509 -19.678 1.00 96.19 332 LYS A O 1
ATOM 2533 N N . MET A 1 333 ? 1.560 -0.098 -19.370 1.00 95.31 333 MET A N 1
ATOM 2534 C CA . MET A 1 333 ? 1.816 -0.458 -17.991 1.00 95.31 333 MET A CA 1
ATOM 2535 C C . MET A 1 333 ? 0.697 0.090 -17.098 1.00 95.31 333 MET A C 1
ATOM 2537 O O . MET A 1 333 ? 0.438 1.292 -17.135 1.00 95.31 333 MET A O 1
ATOM 2541 N N . LEU A 1 334 ? 0.033 -0.787 -16.342 1.00 94.69 334 LEU A N 1
ATOM 2542 C CA . LEU A 1 334 ? -1.051 -0.414 -15.426 1.00 94.69 334 LEU A CA 1
ATOM 2543 C C . LEU A 1 334 ? -0.569 -0.385 -13.973 1.00 94.69 334 LEU A C 1
ATOM 2545 O O . LEU A 1 334 ? -0.692 0.637 -13.314 1.00 94.69 334 LEU A O 1
ATOM 2549 N N . GLY A 1 335 ? 0.037 -1.475 -13.508 1.00 94.25 335 GLY A N 1
ATOM 2550 C CA . GLY A 1 335 ? 0.489 -1.647 -12.127 1.00 94.25 335 GLY A CA 1
ATOM 2551 C C . GLY A 1 335 ? 1.275 -2.941 -11.955 1.00 94.25 335 GLY A C 1
ATOM 2552 O O . GLY A 1 335 ? 1.441 -3.704 -12.906 1.00 94.25 335 GLY A O 1
ATOM 2553 N N . ILE A 1 336 ? 1.780 -3.216 -10.762 1.00 95.12 336 ILE A N 1
ATOM 2554 C CA . ILE A 1 336 ? 2.505 -4.460 -10.480 1.00 95.12 336 ILE A CA 1
ATOM 2555 C C . ILE A 1 336 ? 1.779 -5.254 -9.409 1.00 95.12 336 ILE A C 1
ATOM 2557 O O . ILE A 1 336 ? 1.260 -4.671 -8.471 1.00 95.12 336 ILE A O 1
ATOM 2561 N N . VAL A 1 337 ? 1.792 -6.579 -9.524 1.00 94.69 337 VAL A N 1
ATOM 2562 C CA . VAL A 1 337 ? 1.381 -7.464 -8.427 1.00 94.69 337 VAL A CA 1
ATOM 2563 C C . VAL A 1 337 ? 2.634 -7.985 -7.750 1.00 94.69 337 VAL A C 1
ATOM 2565 O O . VAL A 1 337 ? 3.492 -8.573 -8.421 1.00 94.69 337 VAL A O 1
ATOM 2568 N N . THR A 1 338 ? 2.764 -7.767 -6.447 1.00 91.62 338 THR A N 1
ATOM 2569 C CA . THR A 1 338 ? 3.915 -8.231 -5.670 1.00 91.62 338 THR A CA 1
ATOM 2570 C C . THR A 1 338 ? 3.749 -9.703 -5.279 1.00 91.62 338 THR A C 1
ATOM 2572 O O . THR A 1 338 ? 2.682 -10.309 -5.413 1.00 91.62 338 THR A O 1
ATOM 2575 N N . VAL A 1 339 ? 4.843 -10.342 -4.864 1.00 90.12 339 VAL A N 1
ATOM 2576 C CA . VAL A 1 339 ? 4.803 -11.750 -4.451 1.00 90.12 339 VAL A CA 1
ATOM 2577 C C . VAL A 1 339 ? 4.007 -11.955 -3.161 1.00 90.12 339 VAL A C 1
ATOM 2579 O O . VAL A 1 339 ? 3.392 -13.007 -3.008 1.00 90.12 339 VAL A O 1
ATOM 2582 N N . ASP A 1 340 ? 4.013 -10.990 -2.246 1.00 85.19 340 ASP A N 1
ATOM 2583 C CA . ASP A 1 340 ? 3.246 -11.022 -1.006 1.00 85.19 340 ASP A CA 1
ATOM 2584 C C . ASP A 1 340 ? 1.746 -10.964 -1.273 1.00 85.19 340 ASP A C 1
ATOM 2586 O O . ASP A 1 340 ? 1.057 -11.895 -0.857 1.00 85.19 340 ASP A O 1
ATOM 2590 N N . ASP A 1 341 ? 1.266 -10.002 -2.064 1.00 87.88 341 ASP A N 1
ATOM 2591 C CA . ASP A 1 341 ? -0.171 -9.878 -2.366 1.00 87.88 341 ASP A CA 1
ATOM 2592 C C . ASP A 1 341 ? -0.687 -11.109 -3.120 1.00 87.88 341 ASP A C 1
ATOM 2594 O O . ASP A 1 341 ? -1.749 -11.664 -2.829 1.00 87.88 341 ASP A O 1
ATOM 2598 N N . ALA A 1 342 ? 0.124 -11.637 -4.043 1.00 89.44 342 ALA A N 1
ATOM 2599 C CA . ALA A 1 342 ? -0.198 -12.873 -4.744 1.00 89.44 342 ALA A CA 1
ATOM 2600 C C . ALA A 1 342 ? -0.253 -14.099 -3.814 1.00 89.44 342 ALA A C 1
ATOM 2602 O O . ALA A 1 342 ? -1.057 -15.007 -4.041 1.00 89.44 342 ALA A O 1
ATOM 2603 N N . ILE A 1 343 ? 0.603 -14.165 -2.787 1.00 86.00 343 ILE A N 1
ATOM 2604 C CA . ILE A 1 343 ? 0.555 -15.231 -1.777 1.00 86.00 343 ILE A CA 1
ATOM 2605 C C . ILE A 1 343 ? -0.679 -15.054 -0.892 1.00 86.00 343 ILE A C 1
ATOM 2607 O O . ILE A 1 343 ? -1.375 -16.039 -0.632 1.00 86.00 343 ILE A O 1
ATOM 2611 N N . ASP A 1 344 ? -0.964 -13.835 -0.448 1.00 82.06 344 ASP A N 1
ATOM 2612 C CA . ASP A 1 344 ? -2.087 -13.538 0.436 1.00 82.06 344 ASP A CA 1
ATOM 2613 C C . ASP A 1 344 ? -3.427 -13.865 -0.226 1.00 82.06 344 ASP A C 1
ATOM 2615 O O . ASP A 1 344 ? -4.270 -14.517 0.400 1.00 82.06 344 ASP A O 1
ATOM 2619 N N . ALA A 1 345 ? -3.568 -13.579 -1.522 1.00 83.00 345 ALA A N 1
ATOM 2620 C CA . ALA A 1 345 ? -4.767 -13.884 -2.297 1.00 83.00 345 ALA A CA 1
ATOM 2621 C C . ALA A 1 345 ? -5.086 -15.390 -2.411 1.00 83.00 345 ALA A C 1
ATOM 2623 O O . ALA A 1 345 ? -6.252 -15.779 -2.489 1.00 83.00 345 ALA A O 1
ATOM 2624 N N . ILE A 1 346 ? -4.073 -16.267 -2.417 1.00 82.12 346 ILE A N 1
ATOM 2625 C CA . ILE A 1 346 ? -4.273 -17.730 -2.512 1.00 82.12 346 ILE A CA 1
ATOM 2626 C C . ILE A 1 346 ? -4.281 -18.429 -1.148 1.00 82.12 346 ILE A C 1
ATOM 2628 O O . ILE A 1 346 ? -4.557 -19.633 -1.048 1.00 82.12 346 ILE A O 1
ATOM 2632 N N . MET A 1 347 ? -3.936 -17.706 -0.084 1.00 78.38 347 MET A N 1
ATOM 2633 C CA . MET A 1 347 ? -3.845 -18.258 1.256 1.00 78.38 347 MET A CA 1
ATOM 2634 C C . MET A 1 347 ? -5.219 -18.291 1.935 1.00 78.38 347 MET A C 1
ATOM 2636 O O . MET A 1 347 ? -6.058 -17.416 1.748 1.00 78.38 347 MET A O 1
ATOM 2640 N N . PRO A 1 348 ? -5.491 -19.293 2.795 1.00 73.56 348 PRO A N 1
ATOM 2641 C CA . PRO A 1 348 ? -6.693 -19.265 3.615 1.00 73.56 348 PRO A CA 1
ATOM 2642 C C . PRO A 1 348 ? -6.728 -17.979 4.464 1.00 73.56 348 PRO A C 1
ATOM 2644 O O . PRO A 1 348 ? -5.704 -17.663 5.076 1.00 73.56 348 PRO A O 1
ATOM 2647 N N . PRO A 1 349 ? -7.890 -17.321 4.655 1.00 62.84 349 PRO A N 1
ATOM 2648 C CA . PRO A 1 349 ? -7.984 -16.014 5.330 1.00 62.84 349 PRO A CA 1
ATOM 2649 C C . PRO A 1 349 ? -7.354 -15.945 6.730 1.00 62.84 349 PRO A C 1
ATOM 2651 O O . PRO A 1 349 ? -6.943 -14.895 7.205 1.00 62.84 349 PRO A O 1
ATOM 2654 N N . ARG A 1 350 ? -7.244 -17.088 7.420 1.00 57.12 350 ARG A N 1
ATOM 2655 C CA . ARG A 1 350 ? -6.604 -17.186 8.745 1.00 57.12 350 ARG A CA 1
ATOM 2656 C C . ARG A 1 350 ? -5.074 -17.083 8.720 1.00 57.12 350 ARG A C 1
ATOM 2658 O O . ARG A 1 350 ? -4.472 -16.991 9.789 1.00 57.12 350 ARG A O 1
ATOM 2665 N N . LEU A 1 351 ? -4.455 -17.231 7.552 1.00 60.34 351 LEU A N 1
ATOM 2666 C CA . LEU A 1 351 ? -3.005 -17.286 7.381 1.00 60.34 351 LEU A CA 1
ATOM 2667 C C . LEU A 1 351 ? -2.450 -16.102 6.585 1.00 60.34 351 LEU A C 1
ATOM 2669 O O . LEU A 1 351 ? -1.316 -15.744 6.877 1.00 60.34 351 LEU A O 1
ATOM 2673 N N . ALA A 1 352 ? -3.227 -15.505 5.672 1.00 58.97 352 ALA A N 1
ATOM 2674 C CA . ALA A 1 352 ? -2.823 -14.327 4.892 1.00 58.97 352 ALA A CA 1
ATOM 2675 C C . ALA A 1 352 ? -2.360 -13.177 5.812 1.00 58.97 352 ALA A C 1
ATOM 2677 O O . ALA A 1 352 ? -1.190 -12.827 5.846 1.00 58.97 352 ALA A O 1
ATOM 2678 N N . LYS A 1 353 ? -3.204 -12.768 6.771 1.00 55.09 353 LYS A N 1
ATOM 2679 C CA . LYS A 1 353 ? -2.923 -11.664 7.722 1.00 55.09 353 LYS A CA 1
ATOM 2680 C C . LYS A 1 353 ? -1.780 -11.887 8.724 1.00 55.09 353 LYS A C 1
ATOM 2682 O O . LYS A 1 353 ? -1.607 -11.112 9.660 1.00 55.09 353 LYS A O 1
ATOM 2687 N N . ARG A 1 354 ? -1.057 -13.006 8.631 1.00 53.84 354 ARG A N 1
ATOM 2688 C CA . ARG A 1 354 ? 0.069 -13.340 9.523 1.00 53.84 354 ARG A CA 1
ATOM 2689 C C . ARG A 1 354 ? 1.402 -13.386 8.790 1.00 53.84 354 ARG A C 1
ATOM 2691 O O . ARG A 1 354 ? 2.417 -13.664 9.438 1.00 53.84 354 ARG A O 1
ATOM 2698 N N . LEU A 1 355 ? 1.402 -13.201 7.473 1.00 54.31 355 LEU A N 1
ATOM 2699 C CA . LEU A 1 355 ? 2.625 -13.152 6.697 1.00 54.31 355 LEU A CA 1
ATOM 2700 C C . LEU A 1 355 ? 3.243 -11.753 6.785 1.00 54.31 355 LEU A C 1
ATOM 2702 O O . LEU A 1 355 ? 2.530 -10.764 6.923 1.00 54.31 355 LEU A O 1
ATOM 2706 N N . PRO A 1 356 ? 4.581 -11.663 6.802 1.00 52.53 356 PRO A N 1
ATOM 2707 C CA . PRO A 1 356 ? 5.243 -10.384 6.639 1.00 52.53 356 PRO A CA 1
ATOM 2708 C C . PRO A 1 356 ? 5.010 -9.899 5.207 1.00 52.53 356 PRO A C 1
ATOM 2710 O O . PRO A 1 356 ? 5.400 -10.599 4.272 1.00 52.53 356 PRO A O 1
ATOM 2713 N N . ARG A 1 357 ? 4.427 -8.708 5.058 1.00 58.00 357 ARG A N 1
ATOM 2714 C CA . ARG A 1 357 ? 4.499 -7.950 3.810 1.00 58.00 357 ARG A CA 1
ATOM 2715 C C . ARG A 1 357 ? 5.956 -7.596 3.538 1.00 58.00 357 ARG A C 1
ATOM 2717 O O . ARG A 1 357 ? 6.670 -7.115 4.424 1.00 58.00 357 ARG A O 1
ATOM 2724 N N . PHE A 1 358 ? 6.435 -7.961 2.359 1.00 51.75 358 PHE A N 1
ATOM 2725 C CA . PHE A 1 358 ? 7.816 -7.746 1.941 1.00 51.75 358 PHE A CA 1
ATOM 2726 C C . PHE A 1 358 ? 8.001 -6.365 1.301 1.00 51.75 358 PHE A C 1
ATOM 2728 O O . PHE A 1 358 ? 9.151 -5.925 1.184 1.00 51.75 358 PHE A O 1
ATOM 2735 N N . THR A 1 359 ? 6.904 -5.695 0.932 1.00 50.12 359 THR A N 1
ATOM 2736 C CA . THR A 1 359 ? 6.862 -4.322 0.409 1.00 50.12 359 THR A CA 1
ATOM 2737 C C . THR A 1 359 ? 6.688 -3.266 1.508 1.00 50.12 359 THR A C 1
ATOM 2739 O O . THR A 1 359 ? 7.570 -2.413 1.596 1.00 50.12 359 THR A O 1
ATOM 2742 N N . ALA A 1 360 ? 5.722 -3.442 2.425 1.00 46.81 360 ALA A N 1
ATOM 2743 C CA . ALA A 1 360 ? 5.259 -2.510 3.485 1.00 46.81 360 ALA A CA 1
ATOM 2744 C C . ALA A 1 360 ? 6.262 -2.117 4.592 1.00 46.81 360 ALA A C 1
ATOM 2746 O O . ALA A 1 360 ? 5.927 -2.080 5.781 1.00 46.81 360 ALA A O 1
ATOM 2747 N N . HIS A 1 361 ? 7.554 -1.975 4.295 1.00 44.91 361 HIS A N 1
ATOM 2748 C CA . HIS A 1 361 ? 8.582 -1.923 5.331 1.00 44.91 361 HIS A CA 1
ATOM 2749 C C . HIS A 1 361 ? 9.644 -0.853 5.188 1.00 44.91 361 HIS A C 1
ATOM 2751 O O . HIS A 1 361 ? 10.734 -1.071 5.716 1.00 44.91 361 HIS A O 1
ATOM 2757 N N . HIS A 1 362 ? 9.383 0.312 4.580 1.00 41.50 362 HIS A N 1
ATOM 2758 C CA . HIS A 1 362 ? 10.401 1.373 4.615 1.00 41.50 362 HIS A CA 1
ATOM 2759 C C . HIS A 1 362 ? 9.970 2.847 4.712 1.00 41.50 362 HIS A C 1
ATOM 2761 O O . HIS A 1 362 ? 10.880 3.678 4.781 1.00 41.50 362 HIS A O 1
ATOM 2767 N N . HIS A 1 363 ? 8.691 3.190 4.896 1.00 37.56 363 HIS A N 1
ATOM 2768 C CA . HIS A 1 363 ? 8.275 4.601 4.989 1.00 37.56 363 HIS A CA 1
ATOM 2769 C C . HIS A 1 363 ? 8.824 5.395 6.194 1.00 37.56 363 HIS A C 1
ATOM 2771 O O . HIS A 1 363 ? 8.866 6.626 6.163 1.00 37.56 363 HIS A O 1
ATOM 2777 N N . ARG A 1 364 ? 9.435 4.742 7.201 1.00 37.19 364 ARG A N 1
ATOM 2778 C CA . ARG A 1 364 ? 10.073 5.458 8.321 1.00 37.19 364 ARG A CA 1
ATOM 2779 C C . ARG A 1 364 ? 11.152 6.439 7.853 1.00 37.19 364 ARG A C 1
ATOM 2781 O O . ARG A 1 364 ? 12.334 6.088 7.732 1.00 37.19 364 ARG A O 1
ATOM 2788 N N . LYS A 1 365 ? 10.782 7.722 7.788 1.00 31.02 365 LYS A N 1
ATOM 2789 C CA . LYS A 1 365 ? 11.717 8.851 7.786 1.00 31.02 365 LYS A CA 1
ATOM 2790 C C . LYS A 1 365 ? 12.736 8.631 8.899 1.00 31.02 365 LYS A C 1
ATOM 2792 O O . LYS A 1 365 ? 12.418 8.591 10.091 1.00 31.02 365 LYS A O 1
ATOM 2797 N N . SER A 1 366 ? 13.997 8.462 8.502 1.00 28.47 366 SER A N 1
ATOM 2798 C CA . SER A 1 366 ? 15.108 8.439 9.448 1.00 28.47 366 SER A CA 1
ATOM 2799 C C . SER A 1 366 ? 15.023 9.706 10.304 1.00 28.47 366 SER A C 1
ATOM 2801 O O . SER A 1 366 ? 14.907 10.791 9.733 1.00 28.47 366 SER A O 1
ATOM 2803 N N . PRO A 1 367 ? 15.079 9.622 11.647 1.00 31.67 367 PRO A N 1
ATOM 2804 C CA . PRO A 1 367 ? 15.140 10.820 12.465 1.00 31.67 367 PRO A CA 1
ATOM 2805 C C . PRO A 1 367 ? 16.441 11.535 12.107 1.00 31.67 367 PRO A C 1
ATOM 2807 O O . PRO A 1 367 ? 17.525 11.075 12.477 1.00 31.67 367 PRO A O 1
ATOM 2810 N N . GLU A 1 368 ? 16.344 12.623 11.342 1.00 33.50 368 GLU A N 1
ATOM 2811 C CA . GLU A 1 368 ? 17.490 13.467 11.050 1.00 33.50 368 GLU A CA 1
ATOM 2812 C C . GLU A 1 368 ? 18.144 13.860 12.374 1.00 33.50 368 GLU A C 1
ATOM 2814 O O . GLU A 1 368 ? 17.540 14.450 13.271 1.00 33.50 368 GLU A O 1
ATOM 2819 N N . THR A 1 369 ? 19.400 13.441 12.484 1.00 32.34 369 THR A N 1
ATOM 2820 C CA . THR A 1 369 ? 20.483 14.036 13.259 1.00 32.34 369 THR A CA 1
ATOM 2821 C C . THR A 1 369 ? 20.096 15.277 14.066 1.00 32.34 369 THR A C 1
ATOM 2823 O O . THR A 1 369 ? 20.328 16.412 13.653 1.00 32.34 369 THR A O 1
ATOM 2826 N N . ALA A 1 370 ? 19.654 15.051 15.304 1.00 28.73 370 ALA A N 1
ATOM 2827 C CA . ALA A 1 370 ? 19.887 15.984 16.399 1.00 28.73 370 ALA A CA 1
ATOM 2828 C C . ALA A 1 370 ? 21.400 16.018 16.687 1.00 28.73 370 ALA A C 1
ATOM 2830 O O . ALA A 1 370 ? 21.901 15.397 17.623 1.00 28.73 370 ALA A O 1
ATOM 2831 N N . ALA A 1 371 ? 22.142 16.685 15.809 1.00 31.61 371 ALA A N 1
ATOM 2832 C CA . ALA A 1 371 ? 23.558 16.961 15.955 1.00 31.61 371 ALA A CA 1
ATOM 2833 C C . ALA A 1 371 ? 23.873 18.325 15.335 1.00 31.61 371 ALA A C 1
ATOM 2835 O O . ALA A 1 371 ? 24.489 18.404 14.277 1.00 31.61 371 ALA A O 1
ATOM 2836 N N . THR A 1 372 ? 23.469 19.407 16.004 1.00 32.62 372 THR A N 1
ATOM 2837 C CA . THR A 1 372 ? 24.390 20.491 16.393 1.00 32.62 372 THR A CA 1
ATOM 2838 C C . THR A 1 372 ? 23.809 21.318 17.529 1.00 32.62 372 THR A C 1
ATOM 2840 O O . THR A 1 372 ? 22.598 21.622 17.474 1.00 32.62 372 THR A O 1
#

Foldseek 3Di:
DDLDPVRDDDPPDDPPDPDPCPVPDDDCPPQAAQFWWQQLVVLAIAHQLAWDWDQDPNDIDTFWGWRFPLSNCVVVVVVVVCVVPVPVSVPRDTDIRTPCRIFGQGPDDLPDRPRSNQLVSLLVDQLLSNLNHLVNDDLQSSLSNLVNHDLLSSQSNLLLHDLVSSQSSLVNNDQLSSLSNLLNHFLLSSLVSLLSDDPVSSVSSLVSHDVVSSVLSVQLVVADCQFQSSQFTAQAAEDEQQDFLQVVVVVCVVCVLPGQDQQKYFYADPVQATQFMDGPVQSVPDDRGDTNNVRTDRPFDAAERRHGLQVLLVSCVVVVHQWHFYAHPRRHTSGIRGNLSSCLSPDDVVCSSVDDDSRSPRNDDDPPDPDD

pLDDT: mean 77.26, std 18.66, range [28.47, 97.94]

Secondary structure (DSSP, 8-state):
-EE-TTS-EE--S--SSPPP--TT---IIIIITT-EEEETTTTEEEE--EEEEEEETTEEEEEEEE-SHHHHHHHTTGGGGGGT-HHHHTTS---EEEGGGEEEPP-S-TT----SS-HHHHTTS-HHHHHHHHHTS-HHHHHHHHTTS-HHHHHHHHHTS-HHHHHHHHHHH-HHHHHHHHHTS-HHHHHHHHHTS-HHHHHHHHHHS-HHHHHHHHHHTTS-TTBTTTS-BS---EEETTSBHHHHHHHHHHHGGG-S--SEEEEE-TT-BEEEEEEHHHHHHS-TT-BHHHHSB-S---B-TTSBHHHHHHHHHHTT-SEEEEE-TT-BEEEEEEHHHHHHHHS-HHHHTTSPPSSS------------